Protein AF-A0A2V8SD61-F1 (afdb_monomer)

Solvent-accessible surface area (backbone atoms only — not comparable to full-atom values): 13904 Å² total; per-residue (Å²): 118,72,69,62,57,54,51,55,54,52,53,52,51,51,52,54,54,59,72,65,59,62,88,70,66,45,57,81,39,46,80,36,81,47,78,49,76,45,83,45,78,49,74,67,86,67,72,72,74,82,80,74,76,59,63,43,63,35,98,52,67,36,99,85,78,47,51,42,73,70,40,66,58,84,69,64,77,91,64,72,84,53,61,55,29,62,46,67,40,66,30,44,35,41,37,42,32,39,18,76,36,66,40,35,29,44,36,40,34,42,35,45,34,69,27,48,39,32,38,41,64,46,84,46,76,49,73,49,67,56,80,50,76,46,86,60,76,94,83,70,78,69,73,47,100,49,101,79,38,75,58,62,55,76,54,84,45,76,70,47,71,48,76,51,80,47,72,46,70,50,36,35,39,36,38,38,40,37,35,45,29,45,34,44,40,80,33,49,71,38,84,72,53,59,66,51,73,54,67,54,71,49,76,48,75,45,76,52,62,69,68,47,65,69,56,55,50,51,51,52,55,57,71,69,52,76,80,78,78,77,72,89,78,126

Nearest PDB structures (foldseek):
  7ds3-assembly1_B  TM=3.575E-01  e=1.279E+00  Gallus gallus
  6yfg-assembly1_AA  TM=2.383E-01  e=8.754E-01  Beihai levi-like virus 32
  5adx-assembly1_L  TM=2.900E-01  e=1.588E+00  Sus scrofa
  1by5-assembly1_A  TM=1.981E-01  e=8.054E+00  Escherichia coli

Sequence (234 aa):
MRAAKGVQILTSASIAGLLWASPARAEDTKGKWQFGFGLSYYSTVDYIRSNADIARAGGVVGENGLPAVDNVDDRPDINILNQPSIKDKFKLDLSASYGLTRWLALEAAVGYMQAPVGNIEFYLNDKMQQVQVSDRPSGLPLCGPTVDQKCSDVSDPSLNEDIHNTFLPVGTITEIPVHLSGLVRFRPESPFDPYIGLGVGYIQTHPDALVDERSVQRALERSHRPQDHHGLRG

Structure (mmCIF, N/CA/C/O backbone):
data_AF-A0A2V8SD61-F1
#
_entry.id   AF-A0A2V8SD61-F1
#
loop_
_atom_site.group_PDB
_atom_site.id
_atom_site.type_symbol
_atom_site.label_atom_id
_atom_site.label_alt_id
_atom_site.label_comp_id
_atom_site.label_asym_id
_atom_site.label_entity_id
_atom_site.label_seq_id
_atom_site.pdbx_PDB_ins_code
_atom_site.Cartn_x
_atom_site.Cartn_y
_atom_site.Cartn_z
_atom_site.occupancy
_atom_site.B_iso_or_equiv
_atom_site.auth_seq_id
_atom_site.auth_comp_id
_atom_site.auth_asym_id
_atom_site.auth_atom_id
_atom_site.pdbx_PDB_model_num
ATOM 1 N N . MET A 1 1 ? 24.896 3.028 10.534 1.00 48.91 1 MET A N 1
ATOM 2 C CA . MET A 1 1 ? 24.962 2.996 12.020 1.00 48.91 1 MET A CA 1
ATOM 3 C C . MET A 1 1 ? 24.001 3.951 12.747 1.00 48.91 1 MET A C 1
ATOM 5 O O . MET A 1 1 ? 23.689 3.674 13.895 1.00 48.91 1 MET A O 1
ATOM 9 N N . ARG A 1 2 ? 23.487 5.042 12.144 1.00 48.75 2 ARG A N 1
ATOM 10 C CA . ARG A 1 2 ? 22.519 5.941 12.824 1.00 48.75 2 ARG A CA 1
ATOM 11 C C . ARG A 1 2 ? 21.126 5.320 13.034 1.00 48.75 2 ARG A C 1
ATOM 13 O O . ARG A 1 2 ? 20.533 5.540 14.082 1.00 48.75 2 ARG A O 1
ATOM 20 N N . ALA A 1 3 ? 20.663 4.479 12.105 1.00 53.22 3 ALA A N 1
ATOM 21 C CA . ALA A 1 3 ? 19.378 3.778 12.224 1.00 53.22 3 ALA A CA 1
ATOM 22 C C . ALA A 1 3 ? 19.308 2.845 13.453 1.00 53.22 3 ALA A C 1
ATOM 24 O O . ALA A 1 3 ? 18.290 2.800 14.133 1.00 53.22 3 ALA A O 1
ATOM 25 N N . ALA A 1 4 ? 20.414 2.179 13.806 1.00 62.91 4 ALA A N 1
ATOM 26 C CA . ALA A 1 4 ? 20.456 1.235 14.927 1.00 62.91 4 ALA A CA 1
ATOM 27 C C . ALA A 1 4 ? 20.273 1.908 16.303 1.00 62.91 4 ALA A C 1
ATOM 29 O O . ALA A 1 4 ? 19.648 1.335 17.192 1.00 62.91 4 ALA A O 1
ATOM 30 N N . LYS A 1 5 ? 20.764 3.146 16.472 1.00 68.19 5 LYS A N 1
ATOM 31 C CA . LYS A 1 5 ? 20.594 3.906 17.723 1.00 68.19 5 LYS A CA 1
ATOM 32 C C . LYS A 1 5 ? 19.154 4.394 17.916 1.00 68.19 5 LYS A C 1
ATOM 34 O O . LYS A 1 5 ? 18.680 4.423 19.045 1.00 68.19 5 LYS A O 1
ATOM 39 N N . GLY A 1 6 ? 18.455 4.732 16.828 1.00 69.50 6 GLY A N 1
ATOM 40 C CA . GLY A 1 6 ? 17.045 5.133 16.883 1.00 69.50 6 GLY A CA 1
ATOM 41 C C . GLY A 1 6 ? 16.135 3.998 17.354 1.00 69.50 6 GLY A C 1
ATOM 42 O O . GLY A 1 6 ? 15.278 4.213 18.206 1.00 69.50 6 GLY A O 1
ATOM 43 N N . VAL A 1 7 ? 16.387 2.777 16.870 1.00 72.19 7 VAL A N 1
ATOM 44 C CA . VAL A 1 7 ? 15.622 1.588 17.274 1.00 72.19 7 VAL A CA 1
ATOM 45 C C . VAL A 1 7 ? 15.793 1.311 18.768 1.00 72.19 7 VAL A C 1
ATOM 47 O O . VAL A 1 7 ? 14.793 1.196 19.461 1.00 72.19 7 VAL A O 1
ATOM 50 N N . GLN A 1 8 ? 17.025 1.309 19.293 1.00 73.25 8 GLN A N 1
ATOM 51 C CA . GLN A 1 8 ? 17.279 1.039 20.718 1.00 73.25 8 GLN A CA 1
ATOM 52 C C . GLN A 1 8 ? 16.595 2.035 21.666 1.00 73.25 8 GLN A C 1
ATOM 54 O O . GLN A 1 8 ? 16.085 1.631 22.713 1.00 73.25 8 GLN A O 1
ATOM 59 N N . ILE A 1 9 ? 16.562 3.322 21.307 1.00 77.06 9 ILE A N 1
ATOM 60 C CA . ILE A 1 9 ? 15.894 4.361 22.108 1.00 77.06 9 ILE A CA 1
ATOM 61 C C . ILE A 1 9 ? 14.376 4.150 22.103 1.00 77.06 9 ILE A C 1
ATOM 63 O O . ILE A 1 9 ? 13.741 4.235 23.151 1.00 77.06 9 ILE A O 1
ATOM 67 N N . LEU A 1 10 ? 13.793 3.811 20.950 1.00 73.50 10 LEU A N 1
ATOM 68 C CA . LEU A 1 10 ? 12.363 3.520 20.858 1.00 73.50 10 LEU A CA 1
ATOM 69 C C . LEU A 1 10 ? 11.996 2.268 21.659 1.00 73.50 10 LEU A C 1
ATOM 71 O O . LEU A 1 10 ? 11.060 2.323 22.447 1.00 73.50 10 LEU A O 1
ATOM 75 N N . THR A 1 11 ? 12.768 1.180 21.552 1.00 77.06 11 THR A N 1
ATOM 76 C CA . THR A 1 11 ? 12.489 -0.058 22.302 1.00 77.06 11 THR A CA 1
ATOM 77 C C . THR A 1 11 ? 12.554 0.164 23.812 1.00 77.06 11 THR A C 1
ATOM 79 O O . THR A 1 11 ? 11.694 -0.31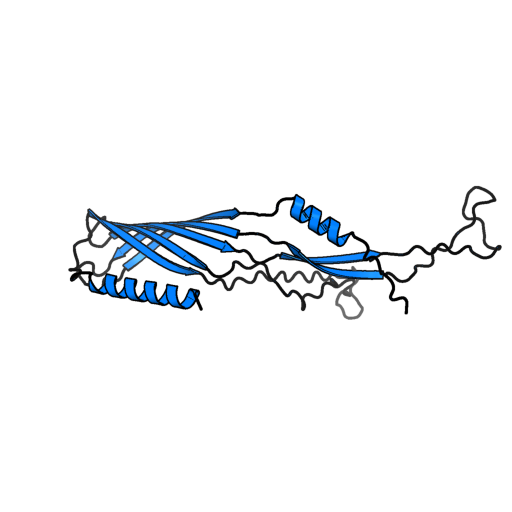3 24.547 1.00 77.06 11 THR A O 1
ATOM 82 N N . SER A 1 12 ? 13.548 0.918 24.290 1.00 77.69 12 SER A N 1
ATOM 83 C CA . SER A 1 12 ? 13.690 1.213 25.721 1.00 77.69 12 SER A CA 1
ATOM 84 C C . SER A 1 12 ? 12.588 2.143 26.243 1.00 77.69 12 SER A C 1
ATOM 86 O O . SER A 1 12 ? 12.065 1.894 27.329 1.00 77.69 12 SER A O 1
ATOM 88 N N . ALA A 1 13 ? 12.153 3.135 25.458 1.00 78.75 13 ALA A N 1
ATOM 89 C CA . ALA A 1 13 ? 11.000 3.972 25.798 1.00 78.75 13 ALA A CA 1
ATOM 90 C C . ALA A 1 13 ? 9.683 3.171 25.840 1.00 78.75 13 ALA A C 1
ATOM 92 O O . ALA A 1 13 ? 8.879 3.367 26.751 1.00 78.75 13 ALA A O 1
ATOM 93 N N . SER A 1 14 ? 9.478 2.224 24.915 1.00 72.25 14 SER A N 1
ATOM 94 C CA . SER A 1 14 ? 8.306 1.337 24.920 1.00 72.25 14 SER A CA 1
ATOM 95 C C . SER A 1 14 ? 8.277 0.429 26.151 1.00 72.25 14 SER A C 1
ATOM 97 O O . SER A 1 14 ? 7.236 0.297 26.790 1.00 72.25 14 SER A O 1
ATOM 99 N N . ILE A 1 15 ? 9.421 -0.160 26.521 1.00 73.94 15 ILE A N 1
ATOM 100 C CA . ILE A 1 15 ? 9.534 -1.019 27.709 1.00 73.94 15 ILE A CA 1
ATOM 101 C C . ILE A 1 15 ? 9.293 -0.206 28.989 1.00 73.94 15 ILE A C 1
ATOM 103 O O . ILE A 1 15 ? 8.562 -0.655 29.869 1.00 73.94 15 ILE A O 1
ATOM 107 N N . ALA A 1 16 ? 9.844 1.007 29.084 1.00 74.06 16 ALA A N 1
ATOM 108 C CA . ALA A 1 16 ? 9.619 1.885 30.232 1.00 74.06 16 ALA A CA 1
ATOM 109 C C . ALA A 1 16 ? 8.147 2.328 30.351 1.00 74.06 16 ALA A C 1
ATOM 111 O O . ALA A 1 16 ? 7.607 2.352 31.454 1.00 74.06 16 ALA A O 1
ATOM 112 N N . GLY A 1 17 ? 7.476 2.610 29.227 1.00 67.69 17 GLY A N 1
ATOM 113 C CA . GLY A 1 17 ? 6.042 2.914 29.200 1.00 67.69 17 GLY A CA 1
ATOM 114 C C . GLY A 1 17 ? 5.164 1.727 29.612 1.00 67.69 17 GLY A C 1
ATOM 115 O O . GLY A 1 17 ? 4.203 1.906 30.356 1.00 67.69 17 GLY A O 1
ATOM 116 N N . LEU A 1 18 ? 5.530 0.506 29.205 1.00 63.44 18 LEU A N 1
ATOM 117 C CA . LEU A 1 18 ? 4.828 -0.725 29.592 1.00 63.44 18 LEU A CA 1
ATOM 118 C C . LEU A 1 18 ? 4.956 -1.033 31.090 1.00 63.44 18 LEU A C 1
ATOM 120 O O . LEU A 1 18 ? 4.018 -1.554 31.684 1.00 63.44 18 LEU A O 1
ATOM 124 N N . LEU A 1 19 ? 6.082 -0.679 31.717 1.00 61.38 19 LEU A N 1
ATOM 125 C CA . LEU A 1 19 ? 6.297 -0.874 33.157 1.00 61.38 19 LEU A CA 1
ATOM 126 C C . LEU A 1 19 ? 5.541 0.139 34.031 1.00 61.38 19 LEU A C 1
ATOM 128 O O . LEU A 1 19 ? 5.349 -0.106 35.221 1.00 61.38 19 LEU A O 1
ATOM 132 N N . TRP A 1 20 ? 5.101 1.263 33.459 1.00 55.78 20 TRP A N 1
ATOM 133 C CA . TRP A 1 20 ? 4.307 2.284 34.154 1.00 55.78 20 TRP A CA 1
ATOM 134 C C . TRP A 1 20 ? 2.796 2.139 33.961 1.00 55.78 20 TRP A C 1
ATOM 136 O O . TRP A 1 20 ? 2.021 2.835 34.624 1.00 55.78 20 TRP A O 1
ATOM 146 N N . ALA A 1 21 ? 2.361 1.195 33.124 1.00 56.09 21 ALA A N 1
ATOM 147 C CA . ALA A 1 21 ? 0.982 0.741 33.113 1.00 56.09 21 ALA A CA 1
ATOM 148 C C . ALA A 1 21 ? 0.705 0.022 34.446 1.00 56.09 21 ALA A C 1
ATOM 150 O O . ALA A 1 21 ? 0.991 -1.161 34.624 1.00 56.09 21 ALA A O 1
ATOM 151 N N . SER A 1 22 ? 0.198 0.797 35.410 1.00 49.56 22 SER A N 1
ATOM 152 C CA . SER A 1 22 ? -0.390 0.357 36.683 1.00 49.56 22 SER A CA 1
ATOM 153 C C . SER A 1 22 ? -1.256 -0.894 36.502 1.00 49.56 22 SER A C 1
ATOM 155 O O . SER A 1 22 ? -1.718 -1.126 35.386 1.00 49.56 22 SER A O 1
ATOM 157 N N . PRO A 1 23 ? -1.525 -1.691 37.561 1.00 50.41 23 PRO A N 1
ATOM 158 C CA . PRO A 1 23 ? -2.344 -2.893 37.442 1.00 50.41 23 PRO A CA 1
ATOM 159 C C . PRO A 1 23 ? -3.665 -2.531 36.770 1.00 50.41 23 PRO A C 1
ATOM 161 O O . PRO A 1 23 ? -4.545 -1.941 37.400 1.00 50.41 23 PRO A O 1
ATOM 164 N N . ALA A 1 24 ? -3.769 -2.860 35.483 1.00 54.19 24 ALA A N 1
ATOM 165 C CA . ALA A 1 24 ? -4.974 -2.738 34.696 1.00 54.19 24 ALA A CA 1
ATOM 166 C C . ALA A 1 24 ? -5.948 -3.740 35.302 1.00 54.19 24 ALA A C 1
ATOM 168 O O . ALA A 1 24 ? -6.005 -4.912 34.929 1.00 54.19 24 ALA A O 1
ATOM 169 N N . ARG A 1 25 ? -6.641 -3.310 36.356 1.00 55.56 25 ARG A N 1
ATOM 170 C CA . ARG A 1 25 ? -7.781 -4.045 36.867 1.00 55.56 25 ARG A CA 1
ATOM 171 C C . ARG A 1 25 ? -8.775 -4.052 35.728 1.00 55.56 25 ARG A C 1
ATOM 173 O O . ARG A 1 25 ? -9.030 -3.006 35.142 1.00 55.56 25 ARG A O 1
ATOM 180 N N . ALA A 1 26 ? -9.253 -5.241 35.393 1.00 59.75 26 ALA A N 1
ATOM 181 C CA . ALA A 1 26 ? -10.247 -5.429 34.363 1.00 59.75 26 ALA A CA 1
ATOM 182 C C . ALA A 1 26 ? -11.480 -4.597 34.730 1.00 59.75 26 ALA A C 1
ATOM 184 O O . ALA A 1 26 ? -12.255 -4.939 35.623 1.00 59.75 26 ALA A O 1
ATOM 185 N N . GLU A 1 27 ? -11.559 -3.419 34.132 1.00 67.56 27 GLU A N 1
ATOM 186 C CA . GLU A 1 27 ? -12.577 -2.432 34.419 1.00 67.56 27 GLU A CA 1
ATOM 187 C C . GLU A 1 27 ? -13.703 -2.636 33.410 1.00 67.56 27 GLU A C 1
ATOM 189 O O . GLU A 1 27 ? -13.438 -2.793 32.217 1.00 67.56 27 GLU A O 1
ATOM 194 N N . ASP A 1 28 ? -14.956 -2.641 33.877 1.00 82.56 28 ASP A N 1
ATOM 195 C CA . ASP A 1 28 ? -16.117 -2.769 32.993 1.00 82.56 28 ASP A CA 1
ATOM 196 C C . ASP A 1 28 ? -16.038 -1.704 31.893 1.00 82.56 28 ASP A C 1
ATOM 198 O O . ASP A 1 28 ? -15.890 -0.510 32.173 1.00 82.56 28 ASP A O 1
ATOM 202 N N . THR A 1 29 ? -16.088 -2.155 30.643 1.00 85.12 29 THR A N 1
ATOM 203 C CA . THR A 1 29 ? -15.862 -1.321 29.457 1.00 85.12 29 THR A CA 1
ATOM 204 C C . THR A 1 29 ? -17.142 -0.669 28.958 1.00 85.12 29 THR A C 1
ATOM 206 O O . THR A 1 29 ? -17.094 0.229 28.116 1.00 85.12 29 THR A O 1
ATOM 209 N N . LYS A 1 30 ? -18.289 -1.048 29.537 1.00 94.69 30 LYS A N 1
ATOM 210 C CA . LYS A 1 30 ? -19.584 -0.446 29.247 1.00 94.69 30 LYS A CA 1
ATOM 211 C C . LYS A 1 30 ? -19.547 1.070 29.465 1.00 94.69 30 LYS A C 1
ATOM 213 O O . LYS A 1 30 ? -19.286 1.557 30.563 1.00 94.69 30 LYS A O 1
ATOM 218 N N . GLY A 1 31 ? -19.875 1.810 28.413 1.00 95.00 31 GLY A N 1
ATOM 219 C CA . GLY A 1 31 ? -19.971 3.264 28.410 1.00 95.00 31 GLY A CA 1
ATOM 220 C C . GLY A 1 31 ? -18.632 3.999 28.363 1.00 95.00 31 GLY A C 1
ATOM 221 O O . GLY A 1 31 ? -18.622 5.214 28.558 1.00 95.00 31 GLY A O 1
ATOM 222 N N . LYS A 1 32 ? -17.512 3.303 28.127 1.00 94.62 32 LYS A N 1
ATOM 223 C CA . LYS A 1 32 ? -16.168 3.898 28.154 1.00 94.62 32 LYS A CA 1
ATOM 224 C C . LYS A 1 32 ? -15.530 3.922 26.777 1.00 94.62 32 LYS A C 1
ATOM 226 O O . LYS A 1 32 ? -15.705 2.999 25.984 1.00 94.62 32 LYS A O 1
ATOM 231 N N . TRP A 1 33 ? -14.762 4.981 26.547 1.00 95.94 33 TRP A N 1
ATOM 232 C CA . TRP A 1 33 ? -13.878 5.118 25.398 1.00 95.94 33 TRP A CA 1
ATOM 233 C C . TRP A 1 33 ? -12.526 4.478 25.697 1.00 95.94 33 TRP A C 1
ATOM 235 O O . TRP A 1 33 ? -11.973 4.664 26.782 1.00 95.94 33 TRP A O 1
ATOM 245 N N . GLN A 1 34 ? -11.993 3.747 24.728 1.00 93.81 34 GLN A N 1
ATOM 246 C CA . GLN A 1 34 ? -10.643 3.199 24.748 1.00 93.81 34 GLN A CA 1
ATOM 247 C C . GLN A 1 34 ? -9.924 3.685 23.495 1.00 93.81 34 GLN A C 1
ATOM 249 O O . GLN A 1 34 ? -10.512 3.719 22.418 1.00 93.81 34 GLN A O 1
ATOM 254 N N . PHE A 1 35 ? -8.662 4.074 23.643 1.00 95.62 35 PHE A N 1
ATOM 255 C CA . PHE A 1 35 ? -7.837 4.549 22.538 1.00 95.62 35 PHE A CA 1
ATOM 256 C C . PHE A 1 35 ? -6.619 3.645 22.415 1.00 95.62 35 PHE A C 1
ATOM 258 O O . PHE A 1 35 ? -5.937 3.380 23.407 1.00 95.62 35 PHE A O 1
ATOM 265 N N . GLY A 1 36 ? -6.369 3.165 21.205 1.00 92.88 36 GLY A N 1
ATOM 266 C CA . GLY A 1 36 ? -5.221 2.345 20.863 1.00 92.88 36 GLY A CA 1
ATOM 267 C C . GLY A 1 36 ? -4.318 3.06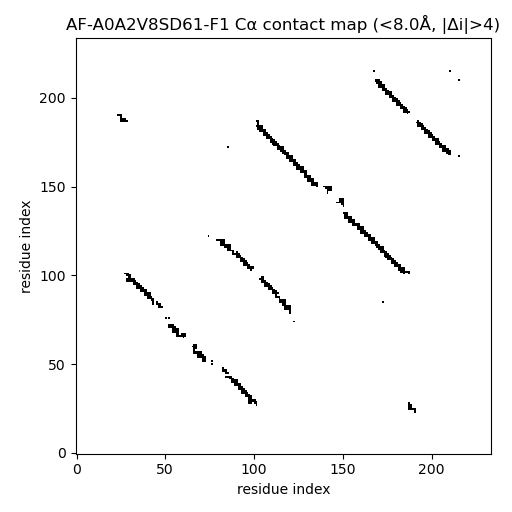4 19.873 1.00 92.88 36 GLY A C 1
ATOM 268 O O . GLY A 1 36 ? -4.773 3.832 19.024 1.00 92.88 36 GLY A O 1
ATOM 269 N N . PHE A 1 37 ? -3.022 2.793 19.979 1.00 96.50 37 PHE A N 1
ATOM 270 C CA . PHE A 1 37 ? -2.058 3.121 18.940 1.00 96.50 37 PHE A CA 1
ATOM 271 C C . PHE A 1 37 ? -1.262 1.860 18.603 1.00 96.50 37 PHE A C 1
ATOM 273 O O . PHE A 1 37 ? -0.922 1.070 19.485 1.00 96.50 37 PHE A O 1
ATOM 280 N N . GLY A 1 38 ? -0.977 1.672 17.323 1.00 93.56 38 GLY A N 1
ATOM 281 C CA . GLY A 1 38 ? -0.227 0.548 16.795 1.00 93.56 38 GLY A CA 1
ATOM 282 C C . GLY A 1 38 ? 0.862 1.035 15.853 1.00 93.56 38 GLY A C 1
ATOM 283 O O . GLY A 1 38 ? 0.669 1.974 15.083 1.00 93.56 38 GLY A O 1
ATOM 284 N N . LEU A 1 39 ? 2.019 0.384 15.918 1.00 94.38 39 LEU A N 1
ATOM 285 C CA . LEU A 1 39 ? 3.058 0.500 14.906 1.00 94.38 39 LEU A CA 1
ATOM 286 C C . LEU A 1 39 ? 3.240 -0.887 14.302 1.00 94.38 39 LEU A C 1
ATOM 288 O O . LEU A 1 39 ? 3.711 -1.801 14.978 1.00 94.38 39 LEU A O 1
ATOM 292 N N . SER A 1 40 ? 2.839 -1.045 13.048 1.00 91.19 40 SER A N 1
ATOM 293 C CA . SER A 1 40 ? 2.955 -2.298 12.312 1.00 91.19 40 SER A CA 1
ATOM 294 C C . SER A 1 40 ? 4.011 -2.160 11.214 1.00 91.19 40 SER A C 1
ATOM 296 O O . SER A 1 40 ? 4.238 -1.077 10.674 1.00 91.19 40 SER A O 1
ATOM 298 N N . TYR A 1 41 ? 4.724 -3.246 10.917 1.00 91.56 41 TYR A N 1
ATOM 299 C CA . TYR A 1 41 ? 5.617 -3.305 9.762 1.00 91.56 41 TYR A CA 1
ATOM 300 C C . TYR A 1 41 ? 4.866 -3.987 8.630 1.00 91.56 41 TYR A C 1
ATOM 302 O O . TYR A 1 41 ? 4.501 -5.157 8.746 1.00 91.56 41 TYR A O 1
ATOM 310 N N . TYR A 1 42 ? 4.594 -3.234 7.572 1.00 85.75 42 TYR A N 1
ATOM 311 C CA . TYR A 1 42 ? 3.927 -3.752 6.396 1.00 85.75 42 TYR A CA 1
ATOM 312 C C . TYR A 1 42 ? 4.991 -4.249 5.422 1.00 85.75 42 TYR A C 1
ATOM 314 O O . TYR A 1 42 ? 5.835 -3.472 4.971 1.00 85.75 42 TYR A O 1
ATOM 322 N N . SER A 1 43 ? 4.961 -5.552 5.151 1.00 84.94 43 SER A N 1
ATOM 323 C CA . SER A 1 43 ? 5.809 -6.208 4.162 1.00 84.94 43 SER A CA 1
ATOM 324 C C . SER A 1 43 ? 4.903 -6.857 3.132 1.00 84.94 43 SER A C 1
ATOM 326 O O . SER A 1 43 ? 4.048 -7.671 3.492 1.00 84.94 43 SER A O 1
ATOM 328 N N . THR A 1 44 ? 5.038 -6.444 1.872 1.00 70.69 44 THR A N 1
ATOM 329 C CA . THR A 1 44 ? 4.265 -7.043 0.780 1.00 70.69 44 THR A CA 1
ATOM 330 C C . THR A 1 44 ? 5.123 -8.047 0.047 1.00 70.69 44 THR A C 1
ATOM 332 O O . THR A 1 44 ? 6.267 -7.776 -0.303 1.00 70.69 44 THR A O 1
ATOM 335 N N . VAL A 1 45 ? 4.544 -9.215 -0.207 1.00 64.31 45 VAL A N 1
ATOM 336 C CA . VAL A 1 45 ? 5.129 -10.224 -1.098 1.00 64.31 45 VAL A CA 1
ATOM 337 C C . VAL A 1 45 ? 4.489 -10.135 -2.490 1.00 64.31 45 VAL A C 1
ATOM 339 O O . VAL A 1 45 ? 4.659 -11.035 -3.309 1.00 64.31 45 VAL A O 1
ATOM 342 N N . ASP A 1 46 ? 3.721 -9.071 -2.754 1.00 55.59 46 ASP A N 1
ATOM 343 C CA . ASP A 1 46 ? 2.969 -8.916 -3.993 1.00 55.59 46 ASP A CA 1
ATOM 344 C C . ASP A 1 46 ? 3.917 -8.561 -5.135 1.00 55.59 46 ASP A C 1
ATOM 346 O O . ASP A 1 46 ? 4.319 -7.417 -5.363 1.00 55.59 46 ASP A O 1
ATOM 350 N N . TYR A 1 47 ? 4.281 -9.616 -5.852 1.00 56.75 47 TYR A N 1
ATOM 351 C CA . TYR A 1 47 ? 4.951 -9.575 -7.133 1.00 56.75 47 TYR A CA 1
ATOM 352 C C . TYR A 1 47 ? 3.877 -9.614 -8.218 1.00 56.75 47 TYR A C 1
ATOM 354 O O . TYR A 1 47 ? 3.360 -10.684 -8.549 1.00 56.75 47 TYR A O 1
ATOM 362 N N . ILE A 1 48 ? 3.540 -8.464 -8.803 1.00 55.09 48 ILE A N 1
ATOM 363 C CA . ILE A 1 48 ? 2.756 -8.454 -10.042 1.00 55.09 48 ILE A CA 1
ATOM 364 C C . ILE A 1 48 ? 3.710 -8.865 -11.166 1.00 55.09 48 ILE A C 1
ATOM 366 O O . ILE A 1 48 ? 4.367 -8.033 -11.791 1.00 55.09 48 ILE A O 1
ATOM 370 N N . ARG A 1 49 ? 3.833 -10.177 -11.398 1.00 53.44 49 ARG A N 1
ATOM 371 C CA . ARG A 1 49 ? 4.525 -10.694 -12.580 1.00 53.44 49 ARG A CA 1
ATOM 372 C C . ARG A 1 49 ? 3.628 -10.487 -13.789 1.00 53.44 49 ARG A C 1
ATOM 374 O O . ARG A 1 49 ? 2.586 -11.127 -13.915 1.00 53.44 49 ARG A O 1
ATOM 381 N N . SER A 1 50 ? 4.046 -9.601 -14.684 1.00 49.06 50 SER A N 1
ATOM 382 C CA . SER A 1 50 ? 3.479 -9.542 -16.026 1.00 49.06 50 SER A CA 1
ATOM 383 C C . SER A 1 50 ? 3.997 -10.745 -16.815 1.00 49.06 50 SER A C 1
ATOM 385 O O . SER A 1 50 ? 4.998 -10.635 -17.511 1.00 49.06 50 SER A O 1
ATOM 387 N N . ASN A 1 51 ? 3.329 -11.896 -16.701 1.00 48.34 51 ASN A N 1
ATOM 388 C CA . ASN A 1 51 ? 3.566 -13.063 -17.563 1.00 48.34 51 ASN A CA 1
ATOM 389 C C . ASN A 1 51 ? 2.932 -12.830 -18.947 1.00 48.34 51 ASN A C 1
ATOM 391 O O . ASN A 1 51 ? 2.077 -13.599 -19.385 1.00 48.34 51 ASN A O 1
ATOM 395 N N . ALA A 1 52 ? 3.268 -11.720 -19.599 1.00 49.75 52 ALA A N 1
ATOM 396 C CA . ALA A 1 52 ? 2.759 -11.404 -20.926 1.00 49.75 52 ALA A CA 1
ATOM 397 C C . ALA A 1 52 ? 3.686 -11.999 -21.993 1.00 49.75 52 ALA A C 1
ATOM 399 O O . ALA A 1 52 ? 4.212 -11.257 -22.818 1.00 49.75 52 ALA A O 1
ATOM 400 N N . ASP A 1 53 ? 3.864 -13.322 -21.961 1.00 50.59 53 ASP A N 1
ATOM 401 C CA . ASP A 1 53 ? 4.365 -14.082 -23.105 1.00 50.59 53 ASP A CA 1
ATOM 402 C C . ASP A 1 53 ? 3.182 -14.250 -24.070 1.00 50.59 53 ASP A C 1
ATOM 404 O O . ASP A 1 53 ? 2.352 -15.158 -23.953 1.00 50.59 53 ASP A O 1
ATOM 408 N N . ILE A 1 54 ? 2.990 -13.256 -24.940 1.00 53.31 54 ILE A N 1
ATOM 409 C CA . ILE A 1 54 ? 1.936 -13.287 -25.955 1.00 53.31 54 ILE A CA 1
ATOM 410 C C . ILE A 1 54 ? 2.500 -14.034 -27.160 1.00 53.31 54 ILE A C 1
ATOM 412 O O . ILE A 1 54 ? 2.971 -13.439 -28.126 1.00 53.31 54 ILE A O 1
ATOM 416 N N . ALA A 1 55 ? 2.421 -15.360 -27.111 1.00 54.00 55 ALA A N 1
ATOM 417 C CA . ALA A 1 55 ? 2.679 -16.194 -28.272 1.00 54.00 55 ALA A CA 1
ATOM 418 C C . ALA A 1 55 ? 1.503 -16.063 -29.251 1.00 54.00 55 ALA A C 1
ATOM 420 O O . ALA A 1 55 ? 0.376 -16.490 -28.969 1.00 54.00 55 ALA A O 1
ATOM 421 N N . ARG A 1 56 ? 1.743 -15.465 -30.421 1.00 55.84 56 ARG A N 1
ATOM 422 C CA . ARG A 1 56 ? 0.727 -15.406 -31.475 1.00 55.84 56 ARG A CA 1
ATOM 423 C C . ARG A 1 56 ? 0.818 -16.683 -32.303 1.00 55.84 56 ARG A C 1
ATOM 425 O O . ARG A 1 56 ? 1.792 -16.907 -33.018 1.00 55.84 56 ARG A O 1
ATOM 432 N N . ALA A 1 57 ? -0.208 -17.523 -32.205 1.00 53.69 57 ALA A N 1
ATOM 433 C CA . ALA A 1 57 ? -0.344 -18.687 -33.070 1.00 53.69 57 ALA A CA 1
ATOM 434 C C . ALA A 1 57 ? -0.487 -18.232 -34.532 1.00 53.69 57 ALA A C 1
ATOM 436 O O . ALA A 1 57 ? -1.367 -17.424 -34.852 1.00 53.69 57 ALA A O 1
ATOM 437 N N . GLY A 1 58 ? 0.370 -18.756 -35.405 1.00 57.38 58 GLY A N 1
ATOM 438 C CA . GLY A 1 58 ? 0.215 -18.638 -36.845 1.00 57.38 58 GLY A CA 1
ATOM 439 C C . GLY A 1 58 ? -1.079 -19.316 -37.271 1.00 57.38 58 GLY A C 1
ATOM 440 O O . GLY A 1 58 ? -1.444 -20.370 -36.748 1.00 57.38 58 GLY A O 1
ATOM 441 N N . GLY A 1 59 ? -1.817 -18.692 -38.190 1.00 53.88 59 GLY A N 1
ATOM 442 C CA . GLY A 1 59 ? -3.196 -19.059 -38.545 1.00 53.88 59 GLY A CA 1
ATOM 443 C C . GLY A 1 59 ? -3.392 -20.455 -39.157 1.00 53.88 59 GLY A C 1
ATOM 444 O O . GLY A 1 59 ? -4.501 -20.765 -39.587 1.00 53.88 59 GLY A O 1
ATOM 445 N N . VAL A 1 60 ? -2.356 -21.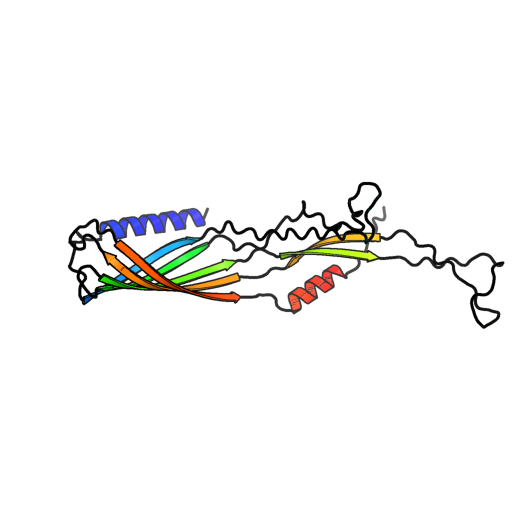295 -39.216 1.00 61.03 60 VAL A N 1
ATOM 446 C CA . VAL A 1 60 ? -2.400 -22.625 -39.825 1.00 61.03 60 VAL A CA 1
ATOM 447 C C . VAL A 1 60 ? -1.806 -23.655 -38.863 1.00 61.03 60 VAL A C 1
ATOM 449 O O . VAL A 1 60 ? -0.669 -23.534 -38.406 1.00 61.03 60 VAL A O 1
ATOM 452 N N . VAL A 1 61 ? -2.598 -24.679 -38.541 1.00 63.19 61 VAL A N 1
ATOM 453 C CA . VAL A 1 61 ? -2.167 -25.842 -37.756 1.00 63.19 61 VAL A CA 1
ATOM 454 C C . VAL A 1 61 ? -1.092 -26.585 -38.552 1.00 63.19 61 VAL A C 1
ATOM 456 O O . VAL A 1 61 ? -1.342 -26.975 -39.691 1.00 63.19 61 VAL A O 1
ATOM 459 N N . GLY A 1 62 ? 0.105 -26.743 -37.983 1.00 63.28 62 GLY A N 1
ATOM 460 C CA . GLY A 1 62 ? 1.201 -27.460 -38.636 1.00 63.28 62 GLY A CA 1
ATOM 461 C C . GLY A 1 62 ? 0.947 -28.970 -38.711 1.00 63.28 62 GLY A C 1
ATOM 462 O O . GLY A 1 62 ? 0.024 -29.491 -38.084 1.00 63.28 62 GLY A O 1
ATOM 463 N N . GLU A 1 63 ? 1.811 -29.694 -39.428 1.00 62.22 63 GLU A N 1
ATOM 464 C CA . GLU A 1 63 ? 1.734 -31.157 -39.641 1.00 62.22 63 GLU A CA 1
ATOM 465 C C . GLU A 1 63 ? 1.618 -31.989 -38.348 1.00 62.22 63 GLU A C 1
ATOM 467 O O . GLU A 1 63 ? 1.087 -33.096 -38.367 1.00 62.22 63 GLU A O 1
ATOM 472 N N . ASN A 1 64 ? 2.039 -31.436 -37.208 1.00 72.94 64 ASN A N 1
ATOM 473 C CA . ASN A 1 64 ? 1.988 -32.091 -35.899 1.00 72.94 64 ASN A CA 1
ATOM 474 C C . ASN A 1 64 ? 0.698 -31.799 -35.103 1.00 72.94 64 ASN A C 1
ATOM 476 O O . ASN A 1 64 ? 0.620 -32.126 -33.921 1.00 72.94 64 ASN A O 1
ATOM 480 N N . GLY A 1 65 ? -0.308 -31.156 -35.709 1.00 71.00 65 GLY A N 1
ATOM 481 C CA . GLY A 1 65 ? -1.601 -30.879 -35.067 1.00 71.0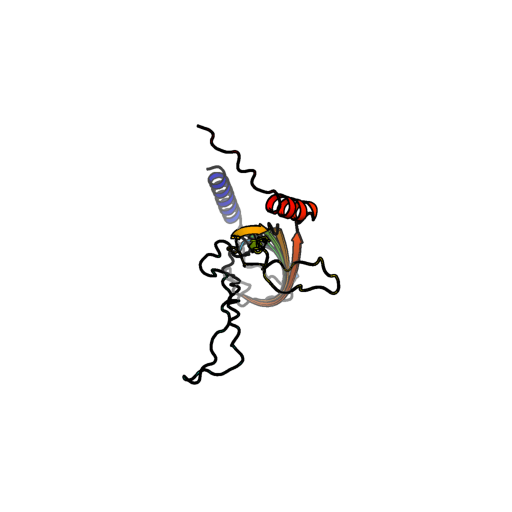0 65 GLY A CA 1
ATOM 482 C C . GLY A 1 65 ? -1.597 -29.711 -34.073 1.00 71.00 65 GLY A C 1
ATOM 483 O O . GLY A 1 65 ? -2.623 -29.434 -33.454 1.00 71.00 65 GLY A O 1
ATOM 484 N N . LEU A 1 66 ? -0.475 -28.999 -33.943 1.00 67.69 66 LEU A N 1
ATOM 485 C CA . LEU A 1 66 ? -0.351 -27.762 -33.172 1.00 67.69 66 LEU A CA 1
ATOM 486 C C . LEU A 1 66 ? -0.070 -26.591 -34.132 1.00 67.69 66 LEU A C 1
ATOM 488 O O . LEU A 1 66 ? 0.706 -26.763 -35.078 1.00 67.69 66 LEU A O 1
ATOM 492 N N . PRO A 1 67 ? -0.699 -25.415 -33.949 1.00 60.62 67 PRO A N 1
ATOM 493 C CA . PRO A 1 67 ? -0.365 -24.226 -34.727 1.00 60.62 67 PRO A CA 1
ATOM 494 C C . PRO A 1 67 ? 1.087 -23.822 -34.477 1.00 60.62 67 PRO A C 1
ATOM 496 O O . PRO A 1 67 ? 1.555 -23.835 -33.338 1.00 60.62 67 PRO A O 1
ATOM 499 N N . ALA A 1 68 ? 1.800 -23.493 -35.555 1.00 64.56 68 ALA A N 1
ATOM 500 C CA . ALA A 1 68 ? 3.150 -22.962 -35.445 1.00 64.56 68 ALA A CA 1
ATOM 501 C C . ALA A 1 68 ? 3.098 -21.640 -34.666 1.00 64.56 68 ALA A C 1
ATOM 503 O O . ALA A 1 68 ? 2.205 -20.818 -34.881 1.00 64.56 68 ALA A O 1
ATOM 504 N N . VAL A 1 69 ? 4.024 -21.444 -33.732 1.00 63.31 69 VAL A N 1
ATOM 505 C CA . VAL A 1 69 ? 4.174 -20.154 -33.059 1.00 63.31 69 VAL A CA 1
ATOM 506 C C . VAL A 1 69 ? 4.895 -19.237 -34.044 1.00 63.31 69 VAL A C 1
ATOM 508 O O . VAL A 1 69 ? 6.085 -19.414 -34.277 1.00 63.31 69 VAL A O 1
ATOM 511 N N . ASP A 1 70 ? 4.151 -18.330 -34.681 1.00 62.53 70 ASP A N 1
ATOM 512 C CA . ASP A 1 70 ? 4.679 -17.442 -35.732 1.00 62.53 70 ASP A CA 1
ATOM 513 C C . ASP A 1 70 ? 5.553 -16.338 -35.137 1.00 62.53 70 ASP A C 1
ATOM 515 O O . ASP A 1 70 ? 6.489 -15.864 -35.776 1.00 62.53 70 ASP A O 1
ATOM 519 N N . ASN A 1 71 ? 5.220 -15.898 -33.923 1.00 60.66 71 ASN A N 1
ATOM 520 C CA . ASN A 1 71 ? 5.967 -14.872 -33.220 1.00 60.66 71 ASN A CA 1
ATOM 521 C C . ASN A 1 71 ? 5.838 -15.100 -31.711 1.00 60.66 71 ASN A C 1
ATOM 523 O O . ASN A 1 71 ? 4.726 -15.090 -31.168 1.00 60.66 71 ASN A O 1
ATOM 527 N N . VAL A 1 72 ? 6.973 -15.358 -31.068 1.00 63.72 72 VAL A N 1
ATOM 528 C CA . VAL A 1 72 ? 7.127 -15.257 -29.616 1.00 63.72 72 VAL A CA 1
ATOM 529 C C . VAL A 1 72 ? 7.557 -13.823 -29.361 1.00 63.72 72 VAL A C 1
ATOM 531 O O . VAL A 1 72 ? 8.337 -13.272 -30.131 1.00 63.72 72 VAL A O 1
ATOM 534 N N . ASP A 1 73 ? 7.013 -13.193 -28.330 1.00 63.94 73 ASP A N 1
ATOM 535 C CA . ASP A 1 73 ? 7.513 -11.888 -27.929 1.00 63.94 73 ASP A CA 1
ATOM 536 C C . ASP A 1 73 ? 9.002 -12.016 -27.566 1.00 63.94 73 ASP A C 1
ATOM 538 O O . ASP A 1 73 ? 9.349 -12.696 -26.605 1.00 63.94 73 ASP A O 1
ATOM 542 N N . ASP A 1 74 ? 9.885 -11.390 -28.349 1.00 63.53 74 ASP A N 1
ATOM 543 C CA . ASP A 1 74 ? 11.338 -11.449 -28.138 1.00 63.53 74 ASP A CA 1
ATOM 544 C C . ASP A 1 74 ? 11.783 -10.767 -26.829 1.00 63.53 74 ASP A C 1
ATOM 546 O O . ASP A 1 74 ? 12.976 -10.772 -26.505 1.00 63.53 74 ASP A O 1
ATOM 550 N N . ARG A 1 75 ? 10.862 -10.154 -26.064 1.00 65.12 75 ARG A N 1
ATOM 551 C CA . ARG A 1 75 ? 11.171 -9.598 -24.744 1.00 65.12 75 ARG A CA 1
ATOM 552 C C . ARG A 1 75 ? 11.785 -10.693 -23.858 1.00 65.12 75 ARG A C 1
ATOM 554 O O . ARG A 1 75 ? 11.149 -11.707 -23.579 1.00 65.12 75 ARG A O 1
ATOM 561 N N . PRO A 1 76 ? 13.020 -10.501 -23.361 1.00 61.06 76 PRO A N 1
ATOM 562 C CA . PRO A 1 76 ? 13.642 -11.457 -22.462 1.00 61.06 76 PRO A CA 1
ATOM 563 C C . PRO A 1 76 ? 12.991 -11.344 -21.078 1.00 61.06 76 PRO A C 1
ATOM 565 O O . PRO A 1 76 ? 13.497 -10.657 -20.191 1.00 61.06 76 PRO A O 1
ATOM 568 N N . ASP A 1 77 ? 11.884 -12.058 -20.872 1.00 60.31 77 ASP A N 1
ATOM 569 C CA . ASP A 1 77 ? 11.143 -12.106 -19.601 1.00 60.31 77 ASP A CA 1
ATOM 570 C C . ASP A 1 77 ? 12.017 -12.571 -18.420 1.00 60.31 77 ASP A C 1
ATOM 572 O O . ASP A 1 77 ? 11.747 -12.257 -17.258 1.00 60.31 77 ASP A O 1
ATOM 576 N N . ILE A 1 78 ? 13.116 -13.278 -18.711 1.00 60.56 78 ILE A N 1
ATOM 577 C CA . ILE A 1 78 ? 14.105 -13.728 -17.723 1.00 60.56 78 ILE A CA 1
ATOM 578 C C . ILE A 1 78 ? 14.963 -12.588 -17.145 1.00 60.56 78 ILE A C 1
ATOM 580 O O . ILE A 1 78 ? 15.582 -12.770 -16.099 1.00 60.56 78 ILE A O 1
ATOM 584 N N . ASN A 1 79 ? 14.990 -11.419 -17.796 1.00 56.34 79 ASN A N 1
ATOM 585 C CA . ASN A 1 79 ? 15.852 -10.289 -17.439 1.00 56.34 79 ASN A CA 1
ATOM 586 C C . ASN A 1 79 ? 15.111 -9.097 -16.816 1.00 56.34 79 ASN A C 1
ATOM 588 O O . ASN A 1 79 ? 15.722 -8.045 -16.637 1.00 56.34 79 ASN A O 1
ATOM 592 N N . ILE A 1 80 ? 13.831 -9.241 -16.450 1.00 59.16 80 ILE A N 1
ATOM 593 C CA . ILE A 1 80 ? 13.112 -8.208 -15.690 1.00 59.16 80 ILE A CA 1
ATOM 594 C C . ILE A 1 80 ? 13.713 -8.151 -14.280 1.00 59.16 80 ILE A C 1
ATOM 596 O O . ILE A 1 80 ? 13.407 -8.971 -13.409 1.00 59.16 80 ILE A O 1
ATOM 600 N N . LEU A 1 81 ? 14.609 -7.189 -14.070 1.00 60.09 81 LEU A N 1
ATOM 601 C CA . LEU A 1 81 ? 15.385 -7.020 -12.843 1.00 60.09 81 LEU A CA 1
ATOM 602 C C . LEU A 1 81 ? 14.583 -6.283 -11.767 1.00 60.09 81 LEU A C 1
ATOM 604 O O . LEU A 1 81 ? 14.835 -6.499 -10.581 1.00 60.09 81 LEU A O 1
ATOM 608 N N . ASN A 1 82 ? 13.622 -5.433 -12.152 1.00 61.31 82 ASN A N 1
ATOM 609 C CA . ASN A 1 82 ? 12.780 -4.699 -11.206 1.00 61.31 82 ASN A CA 1
ATOM 610 C C . ASN A 1 82 ? 11.290 -4.832 -11.526 1.00 61.31 82 ASN A C 1
ATOM 612 O O . ASN A 1 82 ? 10.812 -4.419 -12.579 1.00 61.31 82 ASN A O 1
ATOM 616 N N . GLN A 1 83 ? 10.540 -5.342 -10.550 1.00 68.62 83 GLN A N 1
ATOM 617 C CA . GLN A 1 83 ? 9.081 -5.374 -10.580 1.00 68.62 83 GLN A CA 1
ATOM 618 C C . GLN A 1 83 ? 8.527 -4.189 -9.778 1.00 68.62 83 GLN A C 1
ATOM 620 O O . GLN A 1 83 ? 9.069 -3.871 -8.710 1.00 68.62 83 GLN A O 1
ATOM 625 N N . PRO A 1 84 ? 7.448 -3.536 -10.246 1.00 69.25 84 PRO A N 1
ATOM 626 C CA . PRO A 1 84 ? 6.779 -2.515 -9.460 1.00 69.25 84 PRO A CA 1
ATOM 627 C C . PRO A 1 84 ? 6.156 -3.183 -8.230 1.00 69.25 84 PRO A C 1
ATOM 629 O O . PRO A 1 84 ? 5.168 -3.904 -8.322 1.00 69.25 84 PRO A O 1
ATOM 632 N N . SER A 1 85 ? 6.774 -2.966 -7.074 1.00 80.69 85 SER A N 1
ATOM 633 C CA . SER A 1 85 ? 6.326 -3.479 -5.781 1.00 80.69 85 SER A CA 1
ATOM 634 C C . SER A 1 85 ? 6.340 -2.349 -4.759 1.00 80.69 85 SER A C 1
ATOM 636 O O . SER A 1 85 ? 7.191 -1.454 -4.815 1.00 80.69 85 SER A O 1
ATOM 638 N N . ILE A 1 86 ? 5.377 -2.356 -3.843 1.00 84.56 86 ILE A N 1
ATOM 639 C CA . ILE A 1 86 ? 5.321 -1.390 -2.751 1.00 84.56 86 ILE A CA 1
ATOM 640 C C . ILE A 1 86 ? 6.414 -1.771 -1.755 1.00 84.56 86 ILE A C 1
ATOM 642 O O . ILE A 1 86 ? 6.398 -2.856 -1.181 1.00 84.56 86 ILE A O 1
ATOM 646 N N . LYS A 1 87 ? 7.388 -0.883 -1.547 1.00 87.00 87 LYS A N 1
ATOM 647 C CA . LYS A 1 87 ? 8.486 -1.170 -0.624 1.00 87.00 87 LYS A CA 1
ATOM 648 C C . LYS A 1 87 ? 7.982 -1.233 0.811 1.00 87.00 87 LYS A C 1
ATOM 650 O O . LYS A 1 87 ? 7.232 -0.361 1.250 1.00 87.00 87 LYS A O 1
ATOM 655 N N . ASP A 1 88 ? 8.515 -2.197 1.548 1.00 90.06 88 ASP A N 1
ATOM 656 C CA . ASP A 1 88 ? 8.203 -2.399 2.954 1.00 90.06 88 ASP A CA 1
ATOM 657 C C . ASP A 1 88 ? 8.417 -1.131 3.785 1.00 90.06 88 ASP A C 1
ATOM 659 O O . ASP A 1 88 ? 9.458 -0.459 3.705 1.00 90.06 88 ASP A O 1
ATOM 663 N N . LYS A 1 89 ? 7.428 -0.802 4.617 1.00 92.31 89 LYS A N 1
ATOM 664 C CA . LYS A 1 89 ? 7.474 0.382 5.473 1.00 92.31 89 LYS A CA 1
ATOM 665 C C . LYS A 1 89 ? 6.616 0.207 6.719 1.00 92.31 89 LYS A C 1
ATOM 667 O O . LYS A 1 89 ? 5.736 -0.644 6.800 1.00 92.31 89 LYS A O 1
ATOM 672 N N . PHE A 1 90 ? 6.904 1.027 7.724 1.00 93.44 90 PHE A N 1
ATOM 673 C CA . PHE A 1 90 ? 6.075 1.109 8.914 1.00 93.44 90 PHE A CA 1
ATOM 674 C C . PHE A 1 90 ? 4.747 1.798 8.608 1.00 93.44 90 PHE A C 1
ATOM 676 O O . PHE A 1 90 ? 4.704 2.814 7.910 1.00 93.44 90 PHE A O 1
ATOM 683 N N . LYS A 1 91 ? 3.694 1.254 9.202 1.00 94.50 91 LYS A N 1
ATOM 684 C CA . LYS A 1 91 ? 2.339 1.774 9.212 1.00 94.50 91 LYS A CA 1
ATOM 685 C C . LYS A 1 91 ? 1.975 2.153 10.642 1.00 94.50 91 LYS A C 1
ATOM 687 O O . LYS A 1 91 ? 2.277 1.424 11.589 1.00 94.50 91 LYS A O 1
ATOM 692 N N . LEU A 1 92 ? 1.359 3.318 10.787 1.00 96.31 92 LEU A N 1
ATOM 693 C CA . LEU A 1 92 ? 0.839 3.797 12.058 1.00 96.31 92 LEU A CA 1
ATOM 694 C C . LEU A 1 92 ? -0.668 3.575 12.079 1.00 96.31 92 LEU A C 1
ATOM 696 O O . LEU A 1 92 ? -1.358 4.014 11.166 1.00 96.31 92 LEU A O 1
ATOM 700 N N . ASP A 1 93 ? -1.162 2.913 13.113 1.00 96.50 93 ASP A N 1
ATOM 701 C CA . ASP A 1 93 ? -2.573 2.607 13.304 1.00 96.50 93 ASP A CA 1
ATOM 702 C C . ASP A 1 93 ? -3.078 3.317 14.565 1.00 96.50 93 ASP A C 1
ATOM 704 O O . ASP A 1 93 ? -2.425 3.306 15.608 1.00 96.50 93 ASP A O 1
ATOM 708 N N . LEU A 1 94 ? -4.240 3.950 14.473 1.00 97.44 94 LEU A N 1
ATOM 709 C CA . LEU A 1 94 ? -4.941 4.583 15.583 1.00 97.44 94 LEU A CA 1
ATOM 710 C C . LEU A 1 94 ? -6.329 3.969 15.675 1.00 97.44 94 LEU A C 1
ATOM 712 O O . LEU A 1 94 ? -7.044 3.908 14.676 1.00 97.44 94 LEU A O 1
ATOM 716 N N . SER A 1 95 ? -6.723 3.547 16.871 1.00 97.50 95 SER A N 1
ATOM 717 C CA . SER A 1 95 ? -8.048 2.993 17.126 1.00 97.50 95 SER A CA 1
ATOM 718 C C . SER A 1 95 ? -8.749 3.718 18.262 1.00 97.50 95 SER A C 1
ATOM 720 O O . SER A 1 95 ? -8.131 4.178 19.222 1.00 97.50 95 SER A O 1
ATOM 722 N N . ALA A 1 96 ? -10.063 3.828 18.139 1.00 97.88 96 ALA A N 1
ATOM 723 C CA . ALA A 1 96 ? -10.959 4.293 19.176 1.00 97.88 96 ALA A CA 1
ATOM 724 C C . ALA A 1 96 ? -12.112 3.298 19.281 1.00 97.88 96 ALA A C 1
ATOM 726 O O . ALA A 1 96 ? -12.807 3.041 18.298 1.00 97.88 96 ALA A O 1
ATOM 727 N N . SER A 1 97 ? -12.334 2.749 20.468 1.00 97.25 97 SER A N 1
ATOM 728 C CA . SER A 1 97 ? -13.452 1.850 20.724 1.00 97.25 97 SER A CA 1
ATOM 729 C C . SER A 1 97 ? -14.338 2.350 21.856 1.00 97.25 97 SER A C 1
ATOM 731 O O . SER A 1 97 ? -13.888 3.014 22.789 1.00 97.25 97 SER A O 1
ATOM 733 N N . TYR A 1 98 ? -15.630 2.058 21.747 1.00 97.62 98 TYR A N 1
ATOM 734 C CA . TYR A 1 98 ? -16.653 2.414 22.716 1.00 97.62 98 TYR A CA 1
ATOM 735 C C . TYR A 1 98 ? -17.424 1.164 23.137 1.00 97.62 98 TYR A C 1
ATOM 737 O O . TYR A 1 98 ? -18.019 0.474 22.303 1.00 97.62 98 TYR A O 1
ATOM 745 N N . GLY A 1 99 ? -17.424 0.859 24.434 1.00 97.00 99 GLY A N 1
ATOM 746 C CA . GLY A 1 99 ? -18.161 -0.286 24.966 1.00 97.00 99 GLY A CA 1
ATOM 747 C C . GLY A 1 99 ? -19.661 -0.006 25.034 1.00 97.00 99 GLY A C 1
ATOM 748 O O . GLY A 1 99 ? -20.111 0.809 25.836 1.00 97.00 99 GLY A O 1
ATOM 749 N N . LEU A 1 100 ? -20.458 -0.707 24.230 1.00 96.81 100 LEU A N 1
ATOM 750 C CA . LEU A 1 100 ? -21.923 -0.616 24.261 1.00 96.81 100 LEU A CA 1
ATOM 751 C C . LEU A 1 100 ? -22.495 -1.425 25.430 1.00 96.81 100 LEU A C 1
ATOM 753 O O . LEU A 1 100 ? -23.389 -0.982 26.155 1.00 96.81 100 LEU A O 1
ATOM 757 N N . THR A 1 101 ? -21.955 -2.624 25.628 1.00 95.75 101 THR A N 1
ATOM 758 C CA . THR A 1 101 ? -22.263 -3.500 26.757 1.00 95.75 101 THR A CA 1
ATOM 759 C C . THR A 1 101 ? -20.960 -4.002 27.365 1.00 95.75 101 THR A C 1
ATOM 761 O O . THR A 1 101 ? -19.871 -3.686 26.896 1.00 95.75 101 THR A O 1
ATOM 764 N N . ARG A 1 102 ? -21.064 -4.820 28.411 1.00 93.31 102 ARG A N 1
ATOM 765 C CA . ARG A 1 102 ? -19.905 -5.480 29.009 1.00 93.31 102 ARG A CA 1
ATOM 766 C C . ARG A 1 102 ? -19.154 -6.375 28.005 1.00 93.31 102 ARG A C 1
ATOM 768 O O . ARG A 1 102 ? -17.945 -6.523 28.117 1.00 93.31 102 ARG A O 1
ATOM 775 N N . TRP A 1 103 ? -19.856 -6.977 27.045 1.00 94.88 103 TRP A N 1
ATOM 776 C CA . TRP A 1 103 ? -19.296 -7.934 26.082 1.00 94.88 103 TRP A CA 1
ATOM 777 C C . TRP A 1 103 ? -19.279 -7.415 24.641 1.00 94.88 103 TRP A C 1
ATOM 779 O O . TRP A 1 103 ? -18.664 -8.053 23.799 1.00 94.88 103 TRP A O 1
ATOM 789 N N . LEU A 1 104 ? -19.928 -6.288 24.342 1.00 96.69 104 LEU A N 1
ATOM 790 C CA . LEU A 1 104 ? -20.003 -5.709 23.001 1.00 96.69 104 LEU A CA 1
ATOM 791 C C . LEU A 1 104 ? -19.353 -4.327 22.980 1.00 96.69 104 LEU A C 1
ATOM 793 O O . LEU A 1 104 ? -19.757 -3.444 23.740 1.00 96.69 104 LEU A O 1
ATOM 797 N N . ALA A 1 105 ? -18.424 -4.113 22.055 1.00 97.31 105 ALA A N 1
ATOM 798 C CA . ALA A 1 105 ? -17.855 -2.804 21.765 1.00 97.31 105 ALA A CA 1
ATOM 799 C C . ALA A 1 105 ? -17.943 -2.487 20.269 1.00 97.31 105 ALA A C 1
ATOM 801 O O . ALA A 1 105 ? -17.976 -3.385 19.431 1.00 97.31 105 ALA A O 1
ATOM 802 N N . LEU A 1 106 ? -17.995 -1.200 19.948 1.00 98.19 106 LEU A N 1
ATOM 803 C CA . LEU A 1 106 ? -17.821 -0.687 18.596 1.00 98.19 106 LEU A CA 1
ATOM 804 C C . LEU A 1 106 ? -16.408 -0.117 18.498 1.00 98.19 106 LEU A C 1
ATOM 806 O O . LEU A 1 106 ? -16.016 0.645 19.376 1.00 98.19 106 LEU A O 1
ATOM 810 N N . GLU A 1 107 ? -15.657 -0.451 17.459 1.00 98.00 107 GLU A N 1
ATOM 811 C CA . GLU A 1 107 ? -14.314 0.070 17.219 1.00 98.00 107 GLU A CA 1
ATOM 812 C C . GLU A 1 107 ? -14.244 0.750 15.855 1.00 98.00 107 GLU A C 1
ATOM 814 O O . GLU A 1 107 ? -14.677 0.205 14.843 1.00 98.00 107 GLU A O 1
ATOM 819 N N . ALA A 1 108 ? -13.694 1.958 15.841 1.00 98.31 108 ALA A N 1
ATOM 820 C CA . ALA A 1 108 ? -13.301 2.667 14.641 1.00 98.31 108 ALA A CA 1
ATOM 821 C C . ALA A 1 108 ? -11.781 2.803 14.648 1.00 98.31 108 ALA A C 1
ATOM 823 O O . ALA A 1 108 ? -11.199 3.226 15.649 1.00 98.31 108 ALA A O 1
ATOM 824 N N . ALA A 1 109 ? -11.133 2.487 13.536 1.00 97.62 109 ALA A N 1
ATOM 825 C CA . ALA A 1 109 ? -9.703 2.689 13.422 1.00 97.62 109 ALA A CA 1
ATOM 826 C C . ALA A 1 109 ? -9.287 3.208 12.057 1.00 97.62 109 ALA A C 1
ATOM 828 O O . ALA A 1 109 ? -9.918 2.958 11.030 1.00 97.62 109 ALA A O 1
ATOM 829 N N . VAL A 1 110 ? -8.203 3.969 12.086 1.00 98.00 110 VAL A N 1
ATOM 830 C CA . VAL A 1 110 ? -7.582 4.598 10.934 1.00 98.00 110 VAL A CA 1
ATOM 831 C C . VAL A 1 110 ? -6.099 4.271 10.940 1.00 98.00 110 VAL A C 1
ATOM 833 O O . VAL A 1 110 ? -5.433 4.354 11.969 1.00 98.00 110 VAL A O 1
ATOM 836 N N . GLY A 1 111 ? -5.582 3.883 9.785 1.00 96.69 111 GLY A N 1
ATOM 837 C CA . GLY A 1 111 ? -4.157 3.719 9.563 1.00 96.69 111 GLY A CA 1
ATOM 838 C C . GLY A 1 111 ? -3.608 4.832 8.686 1.00 96.69 111 GLY A C 1
ATOM 839 O O . GLY A 1 111 ? -4.338 5.460 7.924 1.00 96.69 111 GLY A O 1
ATOM 840 N N . TYR A 1 112 ? -2.303 5.037 8.759 1.00 96.44 112 TYR A N 1
ATOM 841 C CA . TYR A 1 112 ? -1.551 5.854 7.823 1.00 96.44 112 TYR A CA 1
ATOM 842 C C . TYR A 1 112 ? -0.279 5.114 7.424 1.00 96.44 112 TYR A C 1
ATOM 844 O O . TYR A 1 112 ? 0.536 4.731 8.271 1.00 96.44 112 TYR A O 1
ATOM 852 N N . MET A 1 113 ? -0.100 4.939 6.122 1.00 95.44 113 MET A N 1
ATOM 853 C CA . MET A 1 113 ? 1.108 4.395 5.529 1.00 95.44 113 MET A CA 1
ATOM 854 C C . MET A 1 113 ? 1.464 5.215 4.299 1.00 95.44 113 MET A C 1
ATOM 856 O O . MET A 1 113 ? 0.607 5.531 3.488 1.00 95.44 113 MET A O 1
ATOM 860 N N . GLN A 1 114 ? 2.742 5.533 4.133 1.00 95.31 114 GLN A N 1
ATOM 861 C CA . GLN A 1 114 ? 3.247 6.102 2.889 1.00 95.31 114 GLN A CA 1
ATOM 862 C C . GLN A 1 114 ? 4.450 5.288 2.463 1.00 95.31 114 GLN A C 1
ATOM 864 O O . GLN A 1 114 ? 5.466 5.326 3.155 1.00 95.31 114 GLN A O 1
ATOM 869 N N . ALA A 1 115 ? 4.369 4.575 1.349 1.00 91.62 115 ALA A N 1
ATOM 870 C CA . ALA A 1 115 ? 5.406 3.667 0.885 1.00 91.62 115 ALA A CA 1
ATOM 871 C C . ALA A 1 115 ? 5.905 4.061 -0.516 1.00 91.62 115 ALA A C 1
ATOM 873 O O . ALA A 1 115 ? 5.117 4.488 -1.356 1.00 91.62 115 ALA A O 1
ATOM 874 N N . PRO A 1 116 ? 7.217 3.975 -0.795 1.00 90.12 116 PRO A N 1
ATOM 875 C CA . PRO A 1 116 ? 7.719 4.148 -2.150 1.00 90.12 116 PRO A CA 1
ATOM 876 C C . PRO A 1 116 ? 7.297 2.971 -3.025 1.00 90.12 116 PRO A C 1
ATOM 878 O O . PRO A 1 116 ? 7.429 1.816 -2.621 1.00 90.12 116 PRO A O 1
ATOM 881 N N . VAL A 1 117 ? 6.838 3.274 -4.233 1.00 88.31 117 VAL A N 1
ATOM 882 C CA . VAL A 1 117 ? 6.530 2.266 -5.248 1.00 88.31 117 VAL A CA 1
ATOM 883 C C . VAL A 1 117 ? 7.806 1.979 -6.037 1.00 88.31 117 VAL A C 1
ATOM 885 O O . VAL A 1 117 ? 8.573 2.890 -6.358 1.00 88.31 117 VAL A O 1
ATOM 888 N N . GLY A 1 118 ? 8.076 0.701 -6.299 1.00 83.44 118 GLY A N 1
ATOM 889 C CA . GLY A 1 118 ? 9.177 0.260 -7.149 1.00 83.44 118 GLY A CA 1
ATOM 890 C C . GLY A 1 118 ? 9.103 0.895 -8.538 1.00 83.44 118 GLY A C 1
ATOM 891 O O . GLY A 1 118 ? 8.021 1.199 -9.038 1.00 83.44 118 GLY A O 1
ATOM 892 N N . ASN A 1 119 ? 10.263 1.116 -9.154 1.00 83.38 119 ASN A N 1
ATOM 893 C CA . ASN A 1 119 ? 10.313 1.658 -10.508 1.00 83.38 119 ASN A CA 1
ATOM 894 C C . ASN A 1 119 ? 9.683 0.667 -11.491 1.00 83.38 119 ASN A C 1
ATOM 896 O O . ASN A 1 119 ? 9.862 -0.542 -11.347 1.00 83.38 119 ASN A O 1
ATOM 900 N N . ILE A 1 120 ? 9.003 1.191 -12.508 1.00 79.06 120 ILE A N 1
ATOM 901 C CA . ILE A 1 120 ? 8.535 0.385 -13.634 1.00 79.06 120 ILE A CA 1
ATOM 902 C C . ILE A 1 120 ? 9.691 0.269 -14.622 1.00 79.06 120 ILE A C 1
ATOM 904 O O . ILE A 1 120 ? 10.198 1.282 -15.104 1.00 79.06 120 ILE A O 1
ATOM 908 N N . GLU A 1 121 ? 10.124 -0.954 -14.897 1.00 76.50 121 GLU A N 1
ATOM 909 C CA . GLU A 1 121 ? 11.045 -1.245 -15.991 1.00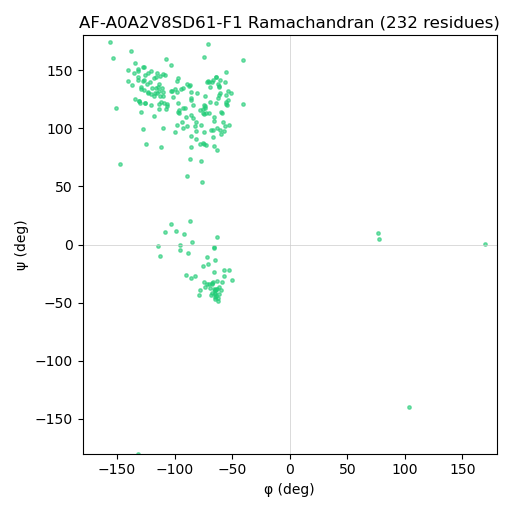 76.50 121 GLU A CA 1
ATOM 910 C C . GLU A 1 121 ? 10.258 -1.299 -17.302 1.00 76.50 121 GLU A C 1
ATOM 912 O O . GLU A 1 121 ? 9.216 -1.952 -17.381 1.00 76.50 121 GLU A O 1
ATOM 917 N N . PHE A 1 122 ? 10.735 -0.592 -18.322 1.00 75.81 122 PHE A N 1
ATOM 918 C CA . PHE A 1 122 ? 10.192 -0.678 -19.669 1.00 75.81 122 PHE A CA 1
ATOM 919 C C . PHE A 1 122 ? 11.305 -0.980 -20.669 1.00 75.81 122 PHE A C 1
ATOM 921 O O . PHE A 1 122 ? 12.438 -0.505 -20.548 1.00 75.81 122 PHE A O 1
ATOM 928 N N . TYR A 1 123 ? 10.942 -1.811 -21.638 1.00 74.31 123 TYR A N 1
ATOM 929 C CA . TYR A 1 123 ? 11.810 -2.309 -22.689 1.00 74.31 123 TYR A CA 1
ATOM 930 C C . TYR A 1 123 ? 11.612 -1.455 -23.938 1.00 74.31 123 TYR A C 1
ATOM 932 O O . TYR A 1 123 ? 10.486 -1.340 -24.429 1.00 74.31 123 TYR A O 1
ATOM 940 N N . LEU A 1 124 ? 12.691 -0.849 -24.429 1.00 76.19 124 LEU A N 1
ATOM 941 C CA . LEU A 1 124 ? 12.707 -0.137 -25.701 1.00 76.19 124 LEU A CA 1
ATOM 942 C C . LEU A 1 124 ? 13.557 -0.922 -26.695 1.00 76.19 124 LEU A C 1
ATOM 944 O O . LEU A 1 124 ? 14.649 -1.391 -26.369 1.00 76.19 124 LEU A O 1
ATOM 948 N N . ASN A 1 125 ? 13.021 -1.065 -27.901 1.00 78.56 125 ASN A N 1
ATOM 949 C CA . ASN A 1 125 ? 13.686 -1.709 -29.018 1.00 78.56 125 ASN A CA 1
ATOM 950 C C . ASN A 1 125 ? 13.654 -0.753 -30.207 1.00 78.56 125 ASN A C 1
ATOM 952 O O . ASN A 1 125 ? 12.634 -0.635 -30.894 1.00 78.56 125 ASN A O 1
ATOM 956 N N . ASP A 1 126 ? 14.767 -0.057 -30.408 1.00 77.81 126 ASP A N 1
ATOM 957 C CA . ASP A 1 126 ? 14.934 0.880 -31.504 1.00 77.81 126 ASP A CA 1
ATOM 958 C C . ASP A 1 126 ? 15.516 0.136 -32.707 1.00 77.81 126 ASP A C 1
ATOM 960 O O . ASP A 1 126 ? 16.680 -0.268 -32.733 1.00 77.81 126 ASP A O 1
ATOM 964 N N . LYS A 1 127 ? 14.683 -0.043 -33.736 1.00 76.69 127 LYS A N 1
ATOM 965 C CA . LYS A 1 127 ? 15.087 -0.656 -35.004 1.00 76.69 127 LYS A CA 1
ATOM 966 C C . LYS A 1 127 ? 15.390 0.435 -36.016 1.00 76.69 127 LYS A C 1
ATOM 968 O O . LYS A 1 127 ? 14.480 1.022 -36.602 1.00 76.69 127 L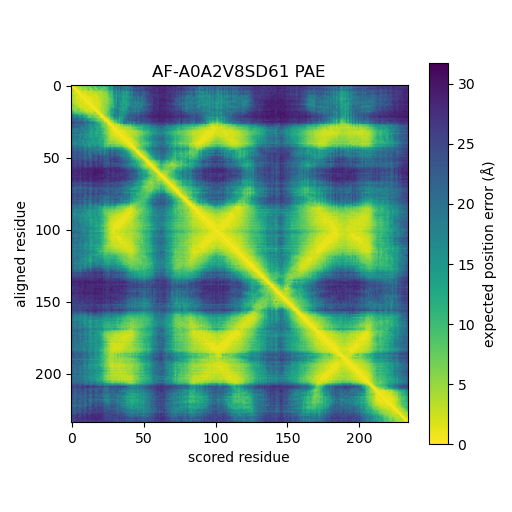YS A O 1
ATOM 973 N N . MET A 1 128 ? 16.675 0.696 -36.244 1.00 72.06 128 MET A N 1
ATOM 974 C CA . MET A 1 128 ? 17.109 1.562 -37.336 1.00 72.06 128 MET A CA 1
ATOM 975 C C . MET A 1 128 ? 17.431 0.719 -38.566 1.00 72.06 128 MET A C 1
ATOM 977 O O . MET A 1 128 ? 18.471 0.062 -38.652 1.00 72.06 128 MET A O 1
ATOM 981 N N . GLN A 1 129 ? 1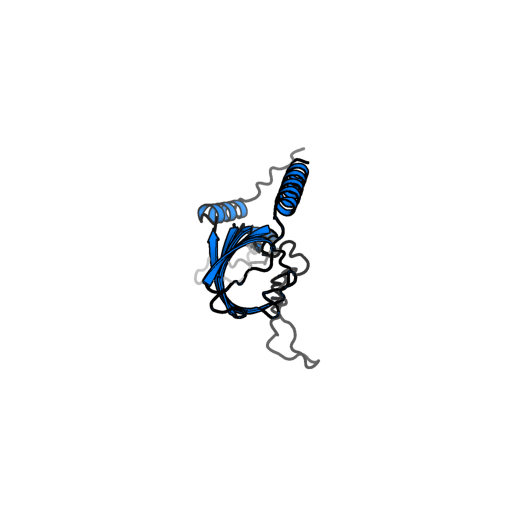6.535 0.770 -39.548 1.00 70.06 129 GLN A N 1
ATOM 982 C CA . GLN A 1 129 ? 16.796 0.251 -40.883 1.00 70.06 129 GLN A CA 1
ATOM 983 C C . GLN A 1 129 ? 17.527 1.337 -41.666 1.00 70.06 129 GLN A C 1
ATOM 985 O O . GLN A 1 129 ? 16.959 2.375 -42.012 1.00 70.06 129 GLN A O 1
ATOM 990 N N . GLN A 1 130 ? 18.816 1.125 -41.921 1.00 65.06 130 GLN A N 1
ATOM 991 C CA . GLN A 1 130 ? 19.491 1.950 -42.912 1.00 65.06 130 GLN A CA 1
ATOM 992 C C . GLN A 1 130 ? 18.831 1.667 -44.267 1.00 65.06 130 GLN A C 1
ATOM 994 O O . GLN A 1 130 ? 18.403 0.553 -44.535 1.00 65.06 130 GLN A O 1
ATOM 999 N N . VAL A 1 131 ? 18.699 2.664 -45.131 1.00 64.88 131 VAL A N 1
ATOM 1000 C CA . VAL A 1 131 ? 18.254 2.435 -46.509 1.00 64.88 131 VAL A CA 1
ATOM 1001 C C . VAL A 1 131 ? 19.469 2.697 -47.372 1.00 64.88 131 VAL A C 1
ATOM 1003 O O . VAL A 1 131 ? 19.839 3.848 -47.602 1.00 64.88 131 VAL A O 1
ATOM 1006 N N . GLN A 1 132 ? 20.145 1.629 -47.794 1.00 64.44 132 GLN A N 1
ATOM 1007 C CA . GLN A 1 132 ? 21.227 1.763 -48.761 1.00 64.44 132 GLN A CA 1
ATOM 1008 C C . GLN A 1 132 ? 20.618 1.828 -50.156 1.00 64.44 132 GLN A C 1
ATOM 1010 O O . GLN A 1 132 ? 20.204 0.825 -50.731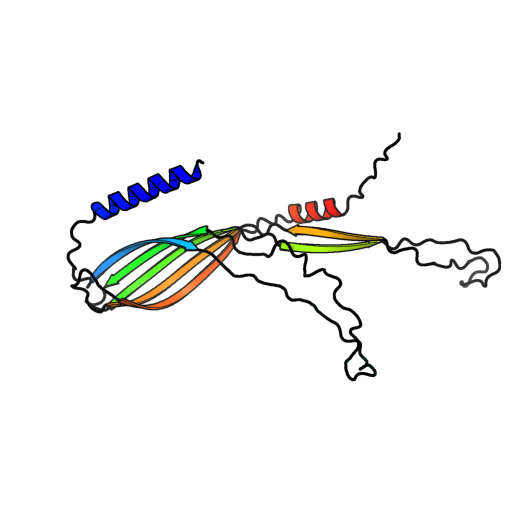 1.00 64.44 132 GLN A O 1
ATOM 1015 N N . VAL A 1 133 ? 20.551 3.043 -50.694 1.00 65.50 133 VAL A N 1
ATOM 1016 C CA . VAL A 1 133 ? 20.179 3.278 -52.088 1.00 65.50 133 VAL A CA 1
ATOM 1017 C C . VAL A 1 133 ? 21.430 3.045 -52.927 1.00 65.50 133 VAL A C 1
ATOM 1019 O O . VAL A 1 133 ? 22.296 3.912 -53.014 1.00 65.50 133 VAL A O 1
ATOM 1022 N N . SER A 1 134 ? 21.558 1.852 -53.504 1.00 65.62 134 SER A N 1
ATOM 1023 C CA . SER A 1 134 ? 22.638 1.576 -54.451 1.00 65.62 134 SER A CA 1
ATOM 1024 C C . SER A 1 134 ? 22.216 2.005 -55.854 1.00 65.62 134 SER A C 1
ATOM 1026 O O . SER A 1 134 ? 21.181 1.564 -56.362 1.00 65.62 134 SER A O 1
ATOM 1028 N N . ASP A 1 135 ? 23.034 2.837 -56.501 1.00 63.19 135 ASP A N 1
ATOM 1029 C CA . ASP A 1 135 ? 22.888 3.129 -57.925 1.00 63.19 135 ASP A CA 1
ATOM 1030 C C . ASP A 1 135 ? 23.165 1.853 -58.720 1.00 63.19 135 ASP A C 1
ATOM 1032 O O . ASP A 1 135 ? 24.287 1.344 -58.788 1.00 63.19 135 ASP A O 1
ATOM 1036 N N . ARG A 1 136 ? 22.104 1.297 -59.301 1.00 61.91 136 ARG A N 1
ATOM 1037 C CA . ARG A 1 136 ? 22.187 0.061 -60.071 1.00 61.91 136 ARG A CA 1
ATOM 1038 C C . ARG A 1 136 ? 22.944 0.317 -61.387 1.00 61.91 136 ARG A C 1
ATOM 1040 O O . ARG A 1 136 ? 22.717 1.354 -62.021 1.00 61.91 136 ARG A O 1
ATOM 1047 N N . PRO A 1 137 ? 23.825 -0.601 -61.833 1.00 60.94 137 PRO A N 1
ATOM 1048 C CA . PRO A 1 137 ? 24.545 -0.452 -63.095 1.00 60.94 137 PRO A CA 1
ATOM 1049 C C . PRO A 1 137 ? 23.578 -0.258 -64.272 1.00 60.94 137 PRO A C 1
ATOM 1051 O O . PRO A 1 137 ? 22.517 -0.880 -64.348 1.00 60.94 137 PRO A O 1
ATOM 1054 N N . SER A 1 138 ? 23.946 0.641 -65.185 1.00 59.34 138 SER A N 1
ATOM 1055 C CA . SER A 1 138 ? 23.162 1.066 -66.347 1.00 59.34 138 SER A CA 1
ATOM 1056 C C . SER A 1 138 ? 22.769 -0.119 -67.241 1.00 59.34 138 SER A C 1
ATOM 1058 O O . SER A 1 138 ? 23.596 -0.602 -68.012 1.00 59.34 138 SER A O 1
ATOM 1060 N N . GLY A 1 139 ? 21.518 -0.582 -67.142 1.00 64.50 139 GLY A N 1
ATOM 1061 C CA . GLY A 1 139 ? 21.009 -1.680 -67.979 1.00 64.50 139 GLY A CA 1
ATOM 1062 C C . GLY A 1 139 ? 19.644 -2.282 -67.611 1.00 64.50 139 GLY A C 1
ATOM 1063 O O . GLY A 1 139 ? 19.209 -3.206 -68.291 1.00 64.50 139 GLY A O 1
ATOM 1064 N N . LEU A 1 140 ? 18.961 -1.802 -66.566 1.00 59.28 140 LEU A N 1
ATOM 1065 C CA . LEU A 1 140 ? 17.672 -2.346 -66.106 1.00 59.28 140 LEU A CA 1
ATOM 1066 C C . LEU A 1 140 ? 16.473 -1.466 -66.514 1.00 59.28 140 LEU A C 1
ATOM 1068 O O . LEU A 1 140 ? 16.660 -0.271 -66.752 1.00 59.28 140 LEU A O 1
ATOM 1072 N N . PRO A 1 141 ? 15.261 -2.050 -66.634 1.00 60.12 141 PRO A N 1
ATOM 1073 C CA . PRO A 1 141 ? 14.072 -1.364 -67.141 1.00 60.12 141 PRO A CA 1
ATOM 1074 C C . PRO A 1 141 ? 13.702 -0.158 -66.275 1.00 60.12 141 PRO A C 1
ATOM 1076 O O . PRO A 1 141 ? 13.814 -0.213 -65.059 1.00 60.12 141 PRO A O 1
ATOM 1079 N N . LEU A 1 142 ? 13.257 0.924 -66.914 1.00 66.69 142 LEU A N 1
ATOM 1080 C CA . LEU A 1 142 ? 12.751 2.138 -66.267 1.00 66.69 142 LEU A CA 1
ATOM 1081 C C . LEU A 1 142 ? 11.519 1.813 -65.404 1.00 66.69 142 LEU A C 1
ATOM 1083 O O . LEU A 1 142 ? 10.584 1.184 -65.895 1.00 66.69 142 LEU A O 1
ATOM 1087 N N . CYS A 1 143 ? 11.493 2.260 -64.143 1.00 69.31 143 CYS A N 1
ATOM 1088 C CA . CYS A 1 143 ? 10.382 1.993 -63.208 1.00 69.31 143 CYS A CA 1
ATOM 1089 C C . CYS A 1 143 ? 9.444 3.191 -63.016 1.00 69.31 143 CYS A C 1
ATOM 1091 O O . CYS A 1 143 ? 8.698 3.240 -62.040 1.00 69.31 143 CYS A O 1
ATOM 1093 N N . GLY A 1 144 ? 9.480 4.171 -63.919 1.00 70.81 144 GLY A N 1
ATOM 1094 C CA . GLY A 1 144 ? 8.663 5.379 -63.837 1.00 70.81 144 GLY A CA 1
ATOM 1095 C C . GLY A 1 144 ? 8.071 5.806 -65.182 1.00 70.81 144 GLY A C 1
ATOM 1096 O O . GLY A 1 144 ? 8.491 5.309 -66.226 1.00 70.81 144 GLY A O 1
ATOM 1097 N N . PRO A 1 145 ? 7.090 6.729 -65.178 1.00 63.03 145 PRO A N 1
ATOM 1098 C CA . PRO A 1 145 ? 6.409 7.200 -66.387 1.00 63.03 145 PRO A CA 1
ATOM 1099 C C . PRO A 1 145 ? 7.282 8.102 -67.274 1.00 63.03 145 PRO A C 1
ATOM 1101 O O . PRO A 1 145 ? 6.895 8.418 -68.398 1.00 63.03 145 PRO A O 1
ATOM 1104 N N . THR A 1 146 ? 8.439 8.544 -66.777 1.00 67.69 146 THR A N 1
ATOM 1105 C CA . THR A 1 146 ? 9.405 9.366 -67.510 1.00 67.69 146 THR A CA 1
ATOM 1106 C C . THR A 1 146 ? 10.653 8.554 -67.854 1.00 67.69 146 THR A C 1
ATOM 1108 O O . THR A 1 146 ? 11.097 7.697 -67.090 1.00 67.69 146 THR A O 1
ATOM 1111 N N . VAL A 1 147 ? 11.244 8.846 -69.016 1.00 67.81 147 VAL A N 1
ATOM 1112 C CA . VAL A 1 147 ? 12.390 8.120 -69.602 1.00 67.81 147 VAL A CA 1
ATOM 1113 C C . VAL A 1 147 ? 13.704 8.227 -68.813 1.00 67.81 147 VAL A C 1
ATOM 1115 O O . VAL A 1 147 ? 14.673 7.571 -69.179 1.00 67.81 147 VAL A O 1
ATOM 1118 N N . ASP A 1 148 ? 13.723 8.978 -67.709 1.00 65.19 148 ASP A N 1
ATOM 1119 C CA . ASP A 1 148 ? 14.912 9.208 -66.877 1.00 65.19 148 ASP A CA 1
ATOM 1120 C C . ASP A 1 148 ? 14.805 8.606 -65.463 1.00 65.19 148 ASP A C 1
ATOM 1122 O O . ASP A 1 148 ? 15.744 8.704 -64.669 1.00 65.19 148 ASP A O 1
ATOM 1126 N N . GLN A 1 149 ? 13.680 7.970 -65.108 1.00 62.25 149 GLN A N 1
ATOM 1127 C CA . GLN A 1 149 ? 13.464 7.472 -63.748 1.00 62.25 149 GLN A CA 1
ATOM 1128 C C . GLN A 1 149 ? 14.074 6.073 -63.552 1.00 62.25 149 GLN A C 1
ATOM 1130 O O . GLN A 1 149 ? 13.453 5.042 -63.827 1.00 62.25 149 GLN A O 1
ATOM 1135 N N . LYS A 1 150 ? 15.321 6.042 -63.069 1.00 61.25 150 LYS A N 1
ATOM 1136 C CA . LYS A 1 150 ? 16.042 4.809 -62.720 1.00 61.25 150 LYS A CA 1
ATOM 1137 C C . LYS A 1 150 ? 15.464 4.171 -61.455 1.00 61.25 150 LYS A C 1
ATOM 1139 O O . LYS A 1 150 ? 15.136 4.868 -60.499 1.00 61.25 150 LYS A O 1
ATOM 1144 N N . CYS A 1 151 ? 15.384 2.844 -61.439 1.00 61.66 151 CYS A N 1
ATOM 1145 C CA . CYS A 1 151 ? 14.990 2.090 -60.252 1.00 61.66 151 CYS A CA 1
ATOM 1146 C C . CYS A 1 151 ? 16.208 1.837 -59.376 1.00 61.66 151 CYS A C 1
ATOM 1148 O O . CYS A 1 151 ? 17.184 1.229 -59.823 1.00 61.66 151 CYS A O 1
ATOM 1150 N N . SER A 1 152 ? 16.126 2.256 -58.123 1.00 59.91 152 SER A N 1
ATOM 1151 C CA . SER A 1 152 ? 17.063 1.825 -57.097 1.00 59.91 152 SER A CA 1
ATOM 1152 C C . SER A 1 152 ? 16.572 0.502 -56.516 1.00 59.91 152 SER A C 1
ATOM 1154 O O . SER A 1 152 ? 15.398 0.383 -56.167 1.00 59.91 152 SER A O 1
ATOM 1156 N N . ASP A 1 153 ? 17.457 -0.489 -56.415 1.00 59.38 153 ASP A N 1
ATOM 1157 C CA . ASP A 1 153 ? 17.196 -1.625 -55.533 1.00 59.38 153 ASP A CA 1
ATOM 1158 C C . ASP A 1 153 ? 17.419 -1.136 -54.105 1.00 59.38 153 ASP A C 1
ATOM 1160 O O . ASP A 1 153 ? 18.515 -0.690 -53.757 1.00 59.38 153 ASP A O 1
ATOM 1164 N N . VAL A 1 154 ? 16.378 -1.222 -53.284 1.00 58.91 154 VAL A N 1
ATOM 1165 C CA . VAL A 1 154 ? 16.533 -1.137 -51.836 1.00 58.91 154 VAL A CA 1
ATOM 1166 C C . VAL A 1 154 ? 16.956 -2.529 -51.387 1.00 58.91 154 VAL A C 1
ATOM 1168 O O . VAL A 1 154 ? 16.125 -3.406 -51.178 1.00 58.91 154 VAL A O 1
ATOM 1171 N N . SER A 1 155 ? 18.263 -2.775 -51.341 1.00 60.28 155 SER A N 1
ATOM 1172 C CA . SER A 1 155 ? 18.783 -3.943 -50.634 1.00 60.28 155 SER A CA 1
ATOM 1173 C C . SER A 1 155 ? 18.654 -3.658 -49.146 1.00 60.28 155 SER A C 1
ATOM 1175 O O . SER A 1 155 ? 19.258 -2.685 -48.699 1.00 60.28 155 SER A O 1
ATOM 1177 N N . ASP A 1 156 ? 17.887 -4.463 -48.408 1.00 58.47 156 ASP A N 1
ATOM 1178 C CA . ASP A 1 156 ? 17.763 -4.345 -46.952 1.00 58.47 156 ASP A CA 1
ATOM 1179 C C . ASP A 1 156 ? 19.147 -4.485 -46.308 1.00 58.47 156 ASP A C 1
ATOM 1181 O O . ASP A 1 156 ? 19.695 -5.592 -46.271 1.00 58.47 156 ASP A O 1
ATOM 1185 N N . PRO A 1 157 ? 19.770 -3.395 -45.827 1.00 59.28 157 PRO A N 1
ATOM 1186 C CA . PRO A 1 157 ? 20.980 -3.537 -45.049 1.00 59.28 157 PRO A CA 1
ATOM 1187 C C . PRO A 1 157 ? 20.597 -4.049 -43.657 1.00 59.28 157 PRO A C 1
ATOM 1189 O O . PRO A 1 157 ? 19.448 -3.951 -43.223 1.00 59.28 157 PRO A O 1
ATOM 1192 N N . SER A 1 158 ? 21.587 -4.601 -42.960 1.00 60.91 158 SER A N 1
ATOM 1193 C CA . SER A 1 158 ? 21.464 -5.088 -41.586 1.00 60.91 158 SER A CA 1
ATOM 1194 C C . SER A 1 158 ? 20.627 -4.141 -40.721 1.00 60.91 158 SER A C 1
ATOM 1196 O O . SER A 1 158 ? 20.982 -2.969 -40.562 1.00 60.91 158 SER A O 1
ATOM 1198 N N . LEU A 1 159 ? 19.529 -4.659 -40.166 1.00 67.12 159 LEU A N 1
ATOM 1199 C CA . LEU A 1 159 ? 18.782 -3.998 -39.102 1.00 67.12 159 LEU A CA 1
ATOM 1200 C C . LEU A 1 159 ? 19.737 -3.799 -37.927 1.00 67.12 159 LEU A C 1
ATOM 1202 O O . LEU A 1 159 ? 20.192 -4.769 -37.323 1.00 67.12 159 LEU A O 1
ATOM 1206 N N . ASN A 1 160 ? 20.060 -2.542 -37.630 1.00 74.06 160 ASN A N 1
ATOM 1207 C CA . ASN A 1 160 ? 20.714 -2.217 -36.376 1.00 74.06 160 ASN A CA 1
ATOM 1208 C C . ASN A 1 160 ? 19.611 -2.142 -35.327 1.00 74.06 160 ASN A C 1
ATOM 1210 O O . ASN A 1 160 ? 18.800 -1.214 -35.325 1.00 74.06 160 ASN A O 1
ATOM 1214 N N . GLU A 1 161 ? 19.558 -3.180 -34.505 1.00 77.44 161 GLU A N 1
ATOM 1215 C CA . GLU A 1 161 ? 18.647 -3.298 -33.380 1.00 77.44 161 GLU A CA 1
ATOM 1216 C C . GLU A 1 161 ? 19.393 -2.839 -32.128 1.00 77.44 161 GLU A C 1
ATOM 1218 O O . GLU A 1 161 ? 20.388 -3.454 -31.739 1.00 77.44 161 GLU A O 1
ATOM 1223 N N . ASP A 1 162 ? 18.957 -1.724 -31.543 1.00 79.31 162 ASP A N 1
ATOM 1224 C CA . ASP A 1 162 ? 19.458 -1.257 -30.254 1.00 79.31 162 ASP A CA 1
ATOM 1225 C C . ASP A 1 162 ? 18.392 -1.495 -29.188 1.00 79.31 162 ASP A C 1
ATOM 1227 O O . ASP A 1 162 ? 17.266 -0.995 -29.262 1.00 79.31 162 ASP A O 1
ATOM 1231 N N . ILE A 1 163 ? 18.754 -2.302 -28.198 1.00 76.56 163 ILE A N 1
ATOM 1232 C CA . ILE A 1 163 ? 17.860 -2.748 -27.139 1.00 76.56 163 ILE A CA 1
ATOM 1233 C C . ILE A 1 163 ? 18.356 -2.152 -25.834 1.00 76.56 163 ILE A C 1
ATOM 1235 O O . ILE A 1 163 ? 19.472 -2.437 -25.392 1.00 76.56 163 ILE A O 1
ATOM 1239 N N . HIS A 1 164 ? 17.505 -1.372 -25.175 1.00 79.44 164 HIS A N 1
ATOM 1240 C CA . HIS A 1 164 ? 17.840 -0.798 -23.882 1.00 79.44 164 HIS A CA 1
ATOM 1241 C C . HIS A 1 164 ? 16.659 -0.808 -22.911 1.00 79.44 164 HIS A C 1
ATOM 1243 O O . HIS A 1 164 ? 15.513 -0.512 -23.250 1.00 79.44 164 HIS A O 1
ATOM 1249 N N . ASN A 1 165 ? 16.975 -1.107 -21.650 1.00 78.81 165 ASN A N 1
ATOM 1250 C CA . ASN A 1 165 ? 16.024 -1.050 -20.547 1.00 78.81 165 ASN A CA 1
ATOM 1251 C C . ASN A 1 165 ? 16.108 0.324 -19.882 1.00 78.81 165 ASN A C 1
ATOM 1253 O O . ASN A 1 165 ? 17.198 0.822 -19.587 1.00 78.81 165 ASN A O 1
ATOM 1257 N N . THR A 1 166 ? 14.958 0.931 -19.603 1.00 79.25 166 THR A N 1
ATOM 1258 C CA . THR A 1 166 ? 14.872 2.165 -18.814 1.00 79.25 166 THR A CA 1
ATOM 1259 C C . THR A 1 166 ? 13.890 1.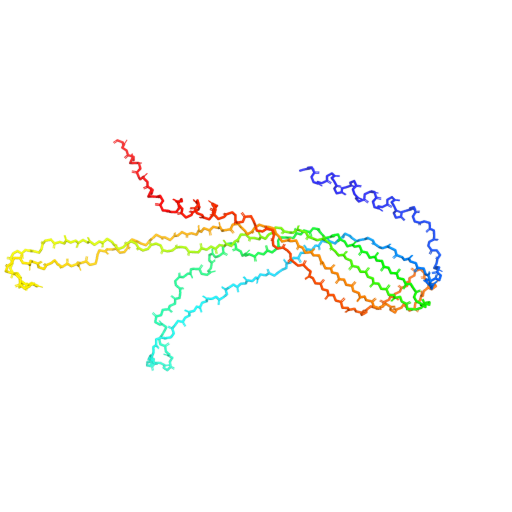986 -17.661 1.00 79.25 166 THR A C 1
ATOM 1261 O O . THR A 1 166 ? 12.976 1.166 -17.705 1.00 79.25 166 THR A O 1
ATOM 1264 N N . PHE A 1 167 ? 14.104 2.748 -16.588 1.00 81.25 167 PHE A N 1
ATOM 1265 C CA . PHE A 1 167 ? 13.266 2.734 -15.394 1.00 81.25 167 PHE A CA 1
ATOM 1266 C C . PHE A 1 167 ? 12.470 4.034 -15.278 1.00 81.25 167 PHE A C 1
ATOM 1268 O O . PHE A 1 167 ? 13.047 5.123 -15.281 1.00 81.25 167 PHE A O 1
ATOM 1275 N N . LEU A 1 168 ? 11.153 3.919 -15.107 1.00 80.62 168 LEU A N 1
ATOM 1276 C CA . LEU A 1 168 ? 10.268 5.030 -14.781 1.00 80.62 168 LEU A CA 1
ATOM 1277 C C . LEU A 1 168 ? 10.043 5.069 -13.259 1.00 80.62 168 LEU A C 1
ATOM 1279 O O . LEU A 1 168 ? 9.464 4.127 -12.706 1.00 80.62 168 LEU A O 1
ATOM 1283 N N . PRO A 1 169 ? 10.485 6.124 -12.552 1.00 80.25 169 PRO A N 1
ATOM 1284 C CA . PRO A 1 169 ? 10.160 6.289 -11.141 1.00 80.25 169 PRO A CA 1
ATOM 1285 C C . PRO A 1 169 ? 8.668 6.605 -10.978 1.00 80.25 169 PRO A C 1
ATOM 1287 O O . PRO A 1 169 ? 8.175 7.590 -11.521 1.00 80.25 169 PRO A O 1
ATOM 1290 N N . VAL A 1 170 ? 7.956 5.778 -10.209 1.00 81.00 170 VAL A N 1
ATOM 1291 C CA . VAL A 1 170 ? 6.499 5.910 -10.004 1.00 81.00 170 VAL A CA 1
ATOM 1292 C C . VAL A 1 170 ? 6.168 6.877 -8.862 1.00 81.00 170 VAL A C 1
ATOM 1294 O O . VAL A 1 170 ? 5.143 7.553 -8.891 1.00 81.00 170 VAL A O 1
ATOM 1297 N N . GLY A 1 171 ? 7.065 6.996 -7.877 1.00 88.44 171 GLY A N 1
ATOM 1298 C CA . GLY A 1 171 ? 6.904 7.882 -6.723 1.00 88.44 171 GLY A CA 1
ATOM 1299 C C . GLY A 1 171 ? 6.515 7.132 -5.451 1.00 88.44 171 GLY A C 1
ATOM 1300 O O . GLY A 1 171 ? 7.058 6.065 -5.151 1.00 88.44 171 GLY A O 1
ATOM 1301 N N . THR A 1 172 ? 5.613 7.720 -4.669 1.00 91.44 172 THR A N 1
ATOM 1302 C CA . THR A 1 172 ? 5.122 7.146 -3.411 1.00 91.44 172 THR A CA 1
ATOM 1303 C C . THR A 1 172 ? 3.618 6.948 -3.459 1.00 91.44 172 THR A C 1
ATOM 1305 O O . THR A 1 172 ? 2.896 7.706 -4.097 1.00 91.44 172 THR A O 1
ATOM 1308 N N . ILE A 1 173 ? 3.146 5.930 -2.753 1.00 91.19 173 ILE A N 1
ATOM 1309 C CA . ILE A 1 173 ? 1.732 5.679 -2.528 1.00 91.19 173 ILE A CA 1
ATOM 1310 C C . ILE A 1 173 ? 1.423 5.945 -1.060 1.00 91.19 173 ILE A C 1
ATOM 1312 O O . ILE A 1 173 ? 2.156 5.497 -0.174 1.00 91.19 173 ILE A O 1
ATOM 1316 N N . THR A 1 174 ? 0.367 6.707 -0.808 1.00 94.50 174 THR A N 1
ATOM 1317 C CA . THR A 1 174 ? -0.133 6.991 0.534 1.00 94.50 174 THR A CA 1
ATOM 1318 C C . THR A 1 174 ? -1.454 6.258 0.723 1.00 94.50 174 THR A C 1
ATOM 1320 O O . THR A 1 174 ? -2.403 6.474 -0.027 1.00 94.50 174 THR A O 1
ATOM 1323 N N . GLU A 1 175 ? -1.525 5.394 1.728 1.00 94.31 175 GLU A N 1
ATOM 1324 C CA . GLU A 1 175 ? -2.698 4.594 2.061 1.00 94.31 175 GLU A CA 1
ATOM 1325 C C . GLU A 1 175 ? -3.231 4.952 3.444 1.00 94.31 175 GLU A C 1
ATOM 1327 O O . GLU A 1 175 ? -2.500 4.980 4.440 1.00 94.31 175 GLU A O 1
ATOM 1332 N N . ILE A 1 176 ? -4.537 5.196 3.495 1.00 96.56 176 ILE A N 1
ATOM 1333 C CA . ILE A 1 176 ? -5.278 5.526 4.707 1.00 96.56 176 ILE A CA 1
ATOM 1334 C C . ILE A 1 176 ? -6.423 4.515 4.837 1.00 96.56 176 ILE A C 1
ATOM 1336 O O . ILE A 1 176 ? -7.522 4.753 4.327 1.00 96.56 176 ILE A O 1
ATOM 1340 N N . PRO A 1 177 ? -6.184 3.341 5.450 1.00 95.94 177 PRO A N 1
ATOM 1341 C CA . PRO A 1 177 ? -7.251 2.394 5.731 1.00 95.94 177 PRO A CA 1
ATOM 1342 C C . PRO A 1 177 ? -8.107 2.898 6.887 1.00 95.94 177 PRO A C 1
ATOM 1344 O O . PRO A 1 177 ? -7.596 3.182 7.966 1.00 95.94 177 PRO A O 1
ATOM 1347 N N . VAL A 1 178 ? -9.414 2.948 6.682 1.00 97.06 178 VAL A N 1
ATOM 1348 C CA . VAL A 1 178 ? -10.418 3.253 7.701 1.00 97.06 178 VAL A CA 1
ATOM 1349 C C . VAL A 1 178 ? -11.278 2.013 7.888 1.00 97.06 178 VAL A C 1
ATOM 1351 O O . VAL A 1 178 ? -11.755 1.442 6.912 1.00 97.06 178 VAL A O 1
ATOM 1354 N N . HIS A 1 179 ? -11.489 1.576 9.123 1.00 97.44 179 HIS A N 1
ATOM 1355 C CA . HIS A 1 179 ? -12.347 0.435 9.423 1.00 97.44 179 HIS A CA 1
ATOM 1356 C C . HIS A 1 179 ? -13.281 0.705 10.592 1.00 97.44 179 HIS A C 1
ATOM 1358 O O . HIS A 1 179 ? -12.950 1.435 11.524 1.00 97.44 179 HIS A O 1
ATOM 1364 N N . LEU A 1 180 ? -14.458 0.091 10.511 1.00 98.12 180 LEU A N 1
ATOM 1365 C CA . LEU A 1 180 ? -15.472 0.080 11.550 1.00 98.12 180 LEU A CA 1
ATOM 1366 C C . LEU A 1 180 ? -15.820 -1.376 11.856 1.00 98.12 180 LEU A C 1
ATOM 1368 O O . LEU A 1 180 ? -16.237 -2.116 10.961 1.00 98.12 180 LEU A O 1
ATOM 1372 N N . SER A 1 181 ? -15.654 -1.789 13.106 1.00 98.12 181 SER A N 1
ATOM 1373 C CA . SER A 1 181 ? -15.870 -3.161 13.551 1.00 98.12 181 SER A CA 1
ATOM 1374 C C . SER A 1 181 ? -16.728 -3.224 14.817 1.00 98.12 181 SER A C 1
ATOM 1376 O O . SER A 1 181 ? -16.748 -2.319 15.651 1.00 98.12 181 SER A O 1
ATOM 1378 N N . GLY A 1 182 ? -17.494 -4.304 14.941 1.00 98.12 182 GLY A N 1
ATOM 1379 C CA . GLY A 1 182 ? -18.121 -4.725 16.187 1.00 98.12 182 GLY A CA 1
ATOM 1380 C C . GLY A 1 182 ? -17.265 -5.805 16.834 1.00 98.12 182 GLY A C 1
ATOM 1381 O O . GLY A 1 182 ? -16.879 -6.765 16.170 1.00 98.12 182 GLY A O 1
ATOM 1382 N N . LEU A 1 183 ? -16.983 -5.654 18.123 1.00 97.44 183 LEU A N 1
ATOM 1383 C CA . LEU A 1 183 ? -16.144 -6.554 18.907 1.00 97.44 183 LEU A CA 1
ATOM 1384 C C . LEU A 1 183 ? -16.988 -7.272 19.961 1.00 97.44 183 LEU A C 1
ATOM 1386 O O . LEU A 1 183 ? -17.671 -6.622 20.754 1.00 97.44 183 LEU A O 1
ATOM 1390 N N . VAL A 1 184 ? -16.902 -8.601 20.008 1.00 97.06 184 VAL A N 1
ATOM 1391 C CA . VAL A 1 184 ? -17.485 -9.440 21.061 1.00 97.06 184 VAL A CA 1
ATOM 1392 C C . VAL A 1 184 ? -16.369 -9.968 21.959 1.00 97.06 184 VAL A C 1
ATOM 1394 O O . VAL A 1 184 ? -15.460 -10.651 21.493 1.00 97.06 184 VAL A O 1
ATOM 1397 N N . ARG A 1 185 ? -16.443 -9.654 23.251 1.00 94.50 185 ARG A N 1
ATOM 1398 C CA . ARG A 1 185 ? -15.447 -9.966 24.287 1.00 94.50 185 ARG A CA 1
ATOM 1399 C C . ARG A 1 185 ? -15.935 -11.134 25.138 1.00 94.50 185 ARG A C 1
ATOM 1401 O O . ARG A 1 185 ? -17.076 -11.121 25.603 1.00 94.50 185 ARG A O 1
ATOM 1408 N N . PHE A 1 186 ? -15.088 -12.135 25.373 1.00 94.06 186 PHE A N 1
ATOM 1409 C CA . PHE A 1 186 ? -15.499 -13.351 26.088 1.00 94.06 186 PHE A CA 1
ATOM 1410 C C . PHE A 1 186 ? -15.302 -13.265 27.606 1.00 94.06 186 PHE A C 1
ATOM 1412 O O . PHE A 1 186 ? -16.006 -13.961 28.342 1.00 94.06 186 PHE A O 1
ATOM 1419 N N . ARG A 1 187 ? -14.360 -12.447 28.105 1.00 91.00 187 ARG A N 1
ATOM 1420 C CA . ARG A 1 187 ? -14.061 -12.326 29.545 1.00 91.00 187 ARG A CA 1
ATOM 1421 C C . ARG A 1 187 ? -13.612 -10.906 29.922 1.00 91.00 187 ARG A C 1
ATOM 1423 O O . ARG A 1 187 ? -12.487 -10.725 30.378 1.00 91.00 187 ARG A O 1
ATOM 1430 N N . PRO A 1 188 ? -14.517 -9.920 29.870 1.00 83.44 188 PRO A N 1
ATOM 1431 C CA . PRO A 1 188 ? -14.186 -8.509 30.099 1.00 83.44 188 PRO A CA 1
ATOM 1432 C C . PRO A 1 188 ? -13.705 -8.173 31.522 1.00 83.44 188 PRO A C 1
ATOM 1434 O O . PRO A 1 188 ? -13.168 -7.098 31.745 1.00 83.44 188 PRO A O 1
ATOM 1437 N N . GLU A 1 189 ? -13.878 -9.082 32.487 1.00 85.19 189 GLU A N 1
ATOM 1438 C CA . GLU A 1 189 ? -13.354 -8.955 33.860 1.00 85.19 189 GLU A CA 1
ATOM 1439 C C . GLU A 1 189 ? -12.007 -9.668 34.068 1.00 85.19 189 GLU A C 1
ATOM 1441 O O . GLU A 1 189 ? -11.457 -9.664 35.170 1.00 85.19 189 GLU A O 1
ATOM 1446 N N . SER A 1 190 ? -11.467 -10.320 33.041 1.00 86.25 190 SER A N 1
ATOM 1447 C CA . SER A 1 190 ? -10.166 -10.970 33.126 1.00 86.25 190 SER A CA 1
ATOM 1448 C C . SER A 1 190 ? -9.079 -10.051 32.563 1.00 86.25 190 SER A C 1
ATOM 1450 O O . SER A 1 190 ? -9.312 -9.390 31.555 1.00 86.25 190 SER A O 1
ATOM 1452 N N . PRO A 1 191 ? -7.864 -10.042 33.145 1.00 82.81 191 PRO A N 1
ATOM 1453 C CA . PRO A 1 191 ? -6.701 -9.409 32.518 1.00 82.81 191 PRO A CA 1
ATOM 1454 C C . PRO A 1 191 ? -6.398 -9.982 31.126 1.00 82.81 191 PRO A C 1
ATOM 1456 O O . PRO A 1 191 ? -5.824 -9.300 30.283 1.00 82.81 191 PRO A O 1
ATOM 1459 N N . PHE A 1 192 ? -6.786 -11.240 30.890 1.00 86.69 192 PHE A N 1
ATOM 1460 C CA . PHE A 1 192 ? -6.777 -11.861 29.576 1.00 86.69 192 PHE A CA 1
ATOM 1461 C C . PHE A 1 192 ? -8.191 -11.834 29.000 1.00 86.69 192 PHE A C 1
ATOM 1463 O O . PHE A 1 192 ? -9.016 -12.698 29.309 1.00 86.69 192 PHE A O 1
ATOM 1470 N N . ASP A 1 193 ? -8.461 -10.835 28.167 1.00 87.88 193 ASP A N 1
ATOM 1471 C CA . ASP A 1 193 ? -9.773 -10.625 27.567 1.00 87.88 193 ASP A CA 1
ATOM 1472 C C . ASP A 1 193 ? -9.740 -10.877 26.055 1.00 87.88 193 ASP A C 1
ATOM 1474 O O . ASP A 1 193 ? -9.544 -9.948 25.264 1.00 87.88 193 ASP A O 1
ATOM 1478 N N . PRO A 1 194 ? -9.877 -12.144 25.628 1.00 92.75 194 PRO A N 1
ATOM 1479 C CA . PRO A 1 194 ? -9.949 -12.457 24.217 1.00 92.75 194 PRO A CA 1
ATOM 1480 C C . PRO A 1 194 ? -11.245 -11.894 23.629 1.00 92.75 194 PRO A C 1
ATOM 1482 O O . PRO A 1 194 ? -12.318 -11.965 24.240 1.00 92.75 194 PRO A O 1
ATOM 1485 N N . TYR A 1 195 ? -11.144 -11.393 22.404 1.00 95.19 195 TYR A N 1
ATOM 1486 C CA . TYR A 1 195 ? -12.270 -10.867 21.649 1.00 95.19 195 TYR A CA 1
ATOM 1487 C C . TYR A 1 195 ? -12.245 -11.376 20.209 1.00 95.19 195 TYR A C 1
ATOM 1489 O O . TYR A 1 195 ? -11.201 -11.756 19.680 1.00 95.19 195 TYR A O 1
ATOM 1497 N N . ILE A 1 196 ? -13.416 -11.381 19.581 1.00 97.50 196 ILE A N 1
ATOM 1498 C CA . ILE A 1 196 ? -13.581 -11.583 18.145 1.00 97.50 196 ILE A CA 1
ATOM 1499 C C . ILE A 1 196 ? -14.250 -10.346 17.558 1.00 97.50 196 ILE A C 1
ATOM 1501 O O . ILE A 1 196 ? -15.198 -9.817 18.136 1.00 97.50 196 ILE A O 1
ATOM 1505 N N . GLY A 1 197 ? -13.730 -9.866 16.433 1.00 96.38 197 GLY A N 1
ATOM 1506 C CA . GLY A 1 197 ? -14.246 -8.695 15.740 1.00 96.38 197 GLY A CA 1
ATOM 1507 C C . GLY A 1 197 ? -14.737 -9.038 14.342 1.00 96.38 197 GLY A C 1
ATOM 1508 O O . GLY A 1 197 ? -14.126 -9.854 13.654 1.00 96.38 197 GLY A O 1
ATOM 1509 N N . LEU A 1 198 ? -15.816 -8.390 13.915 1.00 98.38 198 LEU A N 1
ATOM 1510 C CA . LEU A 1 198 ? -16.248 -8.362 12.519 1.00 98.38 198 LEU A CA 1
ATOM 1511 C C . LEU A 1 198 ? -16.474 -6.910 12.114 1.00 98.38 198 LEU A C 1
ATOM 1513 O O . LEU A 1 198 ? -17.097 -6.152 12.856 1.00 98.38 198 LEU A O 1
ATOM 1517 N N . GLY A 1 199 ? -15.992 -6.519 10.941 1.00 96.69 199 GLY A N 1
ATOM 1518 C CA . GLY A 1 199 ? -16.107 -5.144 10.485 1.00 96.69 199 GLY A CA 1
ATOM 1519 C C . GLY A 1 199 ? -16.050 -4.995 8.980 1.00 96.69 199 GLY A C 1
ATOM 1520 O O . GLY A 1 199 ? -15.807 -5.948 8.243 1.00 96.69 199 GLY A O 1
ATOM 1521 N N . VAL A 1 200 ? -16.272 -3.761 8.553 1.00 98.00 200 VAL A N 1
ATOM 1522 C CA . VAL A 1 200 ? -16.088 -3.315 7.176 1.00 98.00 200 VAL A CA 1
ATOM 1523 C C . VAL A 1 200 ? -14.982 -2.272 7.151 1.00 98.00 200 VAL A C 1
ATOM 1525 O O . VAL A 1 200 ? -14.831 -1.481 8.084 1.00 98.00 200 VAL A O 1
ATOM 1528 N N . GLY A 1 201 ? -14.192 -2.289 6.086 1.00 96.75 201 GLY A N 1
ATOM 1529 C CA . GLY A 1 201 ? -13.086 -1.365 5.895 1.00 96.75 201 GLY A CA 1
ATOM 1530 C C . GLY A 1 201 ? -13.115 -0.749 4.510 1.00 96.75 201 GLY A C 1
ATOM 1531 O O . GLY A 1 201 ? -13.582 -1.364 3.553 1.00 96.75 201 GLY A O 1
ATOM 1532 N N . TYR A 1 202 ? -12.597 0.467 4.422 1.00 96.88 202 TYR A N 1
ATOM 1533 C CA . TYR A 1 202 ? -12.332 1.178 3.186 1.00 96.88 202 TYR A CA 1
ATOM 1534 C C . TYR A 1 202 ? -10.874 1.628 3.186 1.00 96.88 202 TYR A C 1
ATOM 1536 O O . TYR A 1 202 ? -10.392 2.173 4.177 1.00 96.88 202 TYR A O 1
ATOM 1544 N N . ILE A 1 203 ? -10.165 1.397 2.085 1.00 95.81 203 ILE A N 1
ATOM 1545 C CA . ILE A 1 203 ? -8.775 1.824 1.928 1.00 95.81 203 ILE A CA 1
ATOM 1546 C C . ILE A 1 203 ? -8.762 2.986 0.951 1.00 95.81 203 ILE A C 1
ATOM 1548 O O . ILE A 1 203 ? -9.137 2.828 -0.209 1.00 95.81 203 ILE A O 1
ATOM 1552 N N . GLN A 1 204 ? -8.352 4.159 1.431 1.00 95.12 204 GLN A N 1
ATOM 1553 C CA . GLN A 1 204 ? -8.144 5.309 0.569 1.00 95.12 204 GLN A CA 1
ATOM 1554 C C . GLN A 1 204 ? -6.686 5.359 0.129 1.00 95.12 204 GLN A C 1
ATOM 1556 O O . GLN A 1 204 ? -5.789 5.533 0.953 1.00 95.12 204 GLN A O 1
ATOM 1561 N N . THR A 1 205 ? -6.470 5.246 -1.175 1.00 92.75 205 THR A N 1
ATOM 1562 C CA . THR A 1 205 ? -5.141 5.221 -1.779 1.00 92.75 205 THR A CA 1
ATOM 1563 C C . THR A 1 205 ? -4.929 6.488 -2.599 1.00 92.75 205 THR A C 1
ATOM 1565 O O . THR A 1 205 ? -5.696 6.773 -3.517 1.00 92.75 205 THR A O 1
ATOM 1568 N N . HIS A 1 206 ? -3.886 7.248 -2.272 1.00 91.31 206 HIS A N 1
ATOM 1569 C CA . HIS A 1 206 ? -3.464 8.433 -3.011 1.00 91.31 206 HIS A CA 1
ATOM 1570 C C . HIS A 1 206 ? -2.095 8.179 -3.649 1.00 91.31 206 HIS A C 1
ATOM 1572 O O . HIS A 1 206 ? -1.117 7.960 -2.927 1.00 91.31 206 HIS A O 1
ATOM 1578 N N . PRO A 1 207 ? -2.000 8.191 -4.986 1.00 84.69 207 PRO A N 1
ATOM 1579 C CA . PRO A 1 207 ? -0.716 8.180 -5.661 1.00 84.69 207 PRO A CA 1
ATOM 1580 C C . PRO A 1 207 ? -0.103 9.584 -5.613 1.00 84.69 207 PRO A C 1
ATOM 1582 O O . PRO A 1 207 ? -0.616 10.520 -6.224 1.00 84.69 207 PRO A O 1
ATOM 1585 N N . ASP A 1 208 ? 1.032 9.722 -4.933 1.00 81.00 208 ASP A N 1
ATOM 1586 C CA . ASP A 1 208 ? 1.877 10.909 -5.024 1.00 81.00 208 ASP A CA 1
ATOM 1587 C C . ASP A 1 208 ? 2.823 10.702 -6.217 1.00 81.00 208 ASP A C 1
ATOM 1589 O O . ASP A 1 208 ? 4.002 10.353 -6.077 1.00 81.00 208 ASP A O 1
ATOM 1593 N N . ALA A 1 209 ? 2.270 10.821 -7.426 1.00 64.62 209 ALA A N 1
ATOM 1594 C CA . ALA A 1 209 ? 3.047 10.697 -8.649 1.00 64.62 209 ALA A CA 1
ATOM 1595 C C . ALA A 1 209 ? 3.976 11.913 -8.784 1.00 64.62 209 ALA A C 1
ATOM 1597 O O . ALA A 1 209 ? 3.534 13.037 -9.008 1.00 64.62 209 ALA A O 1
ATOM 1598 N N . LEU A 1 210 ? 5.285 11.676 -8.692 1.00 58.91 210 LEU A N 1
ATOM 1599 C CA . LEU A 1 210 ? 6.328 12.647 -9.050 1.00 58.91 210 LEU A CA 1
ATOM 1600 C C . LEU A 1 210 ? 6.676 12.589 -10.545 1.00 58.91 210 LEU A C 1
ATOM 1602 O O . LEU A 1 210 ? 7.747 13.039 -10.957 1.00 58.91 210 LEU A O 1
ATOM 1606 N N . VAL A 1 211 ? 5.781 12.043 -11.371 1.00 57.91 211 VAL A N 1
ATOM 1607 C CA . VAL A 1 211 ? 5.928 12.067 -12.825 1.00 57.91 211 VAL A CA 1
ATOM 1608 C C . VAL A 1 211 ? 5.561 13.470 -13.310 1.00 57.91 211 VAL A C 1
ATOM 1610 O O . VAL A 1 211 ? 4.509 13.707 -13.890 1.00 57.91 211 VAL A O 1
ATOM 1613 N N . ASP A 1 212 ? 6.439 14.430 -13.021 1.00 64.12 212 ASP A N 1
ATOM 1614 C CA . ASP A 1 212 ? 6.510 15.678 -13.771 1.00 64.12 212 ASP A CA 1
ATOM 1615 C C . ASP A 1 212 ? 6.691 15.274 -15.239 1.00 64.12 212 ASP A C 1
ATOM 1617 O O . ASP A 1 212 ? 7.657 14.576 -15.562 1.00 64.12 212 ASP A O 1
ATOM 1621 N N . GLU A 1 213 ? 5.770 15.656 -16.125 1.00 67.75 213 GLU A N 1
ATOM 1622 C CA . GLU A 1 213 ? 5.840 15.350 -17.563 1.00 67.75 213 GLU A CA 1
ATOM 1623 C C . GLU A 1 213 ? 7.212 15.722 -18.141 1.00 67.75 213 GLU A C 1
ATOM 1625 O O . GLU A 1 213 ? 7.755 15.026 -18.997 1.00 67.75 213 GLU A O 1
ATOM 1630 N N . ARG A 1 214 ? 7.857 16.754 -17.580 1.00 69.12 214 ARG A N 1
ATOM 1631 C CA . ARG A 1 214 ? 9.211 17.180 -17.957 1.00 69.12 214 ARG A CA 1
ATOM 1632 C C . ARG A 1 214 ? 10.293 16.158 -17.627 1.00 69.12 214 ARG A C 1
ATOM 1634 O O . ARG A 1 214 ? 11.378 16.231 -18.197 1.00 69.12 214 ARG A O 1
ATOM 1641 N N . SER A 1 215 ? 10.065 15.269 -16.669 1.00 68.00 215 SER A N 1
ATOM 1642 C CA . SER A 1 215 ? 10.979 14.174 -16.330 1.00 68.00 215 SER A CA 1
ATOM 1643 C C . SER A 1 215 ? 10.858 13.039 -17.340 1.00 68.00 215 SER A C 1
ATOM 1645 O O . SER A 1 215 ? 11.881 12.509 -17.766 1.00 68.00 215 SER A O 1
ATOM 1647 N N . VAL A 1 216 ? 9.635 12.736 -17.792 1.00 68.62 216 VAL A N 1
ATOM 1648 C CA . VAL A 1 216 ? 9.392 11.785 -18.890 1.00 68.62 216 VAL A CA 1
ATOM 1649 C C . VAL A 1 216 ? 9.982 12.326 -20.184 1.00 68.62 216 VAL A C 1
ATOM 1651 O O . VAL A 1 216 ? 10.746 11.637 -20.851 1.00 68.62 216 VAL A O 1
ATOM 1654 N N . GLN A 1 217 ? 9.720 13.594 -20.490 1.00 76.31 217 GLN A N 1
ATOM 1655 C CA . GLN A 1 217 ? 10.227 14.238 -21.694 1.00 76.31 217 GLN A CA 1
ATOM 1656 C C . GLN A 1 217 ? 11.757 14.338 -21.687 1.00 76.31 217 GLN A C 1
ATOM 1658 O O . GLN A 1 217 ? 12.385 14.041 -22.694 1.00 76.31 217 GLN A O 1
ATOM 1663 N N . ARG A 1 218 ? 12.386 14.620 -20.536 1.00 76.50 218 ARG A N 1
ATOM 1664 C CA . ARG A 1 218 ? 13.853 14.566 -20.397 1.00 76.50 218 ARG A CA 1
ATOM 1665 C C . ARG A 1 218 ? 14.428 13.154 -20.512 1.00 76.50 218 ARG A C 1
ATOM 1667 O O . ARG A 1 218 ? 15.555 13.011 -20.981 1.00 76.50 218 ARG A O 1
ATOM 1674 N N . ALA A 1 219 ? 13.712 12.125 -20.057 1.00 68.44 219 ALA A N 1
ATOM 1675 C CA . ALA A 1 219 ? 14.138 10.736 -20.233 1.00 68.44 219 ALA A CA 1
ATOM 1676 C C . ALA A 1 219 ? 14.067 10.325 -21.714 1.00 68.44 219 ALA A C 1
ATOM 1678 O O . ALA A 1 219 ? 15.035 9.771 -22.230 1.00 68.44 219 ALA A O 1
ATOM 1679 N N . LEU A 1 220 ? 12.987 10.698 -22.409 1.00 73.94 220 LEU A N 1
ATOM 1680 C CA . LEU A 1 220 ? 12.828 10.497 -23.852 1.00 73.94 220 LEU A CA 1
ATOM 1681 C C . LEU A 1 220 ? 13.889 11.265 -24.657 1.00 73.94 220 LEU A C 1
ATOM 1683 O O . LEU A 1 220 ? 14.550 10.693 -25.516 1.00 73.94 220 LEU A O 1
ATOM 1687 N N . GLU A 1 221 ? 14.142 12.534 -24.330 1.00 80.38 221 GLU A N 1
ATOM 1688 C CA . GLU A 1 221 ? 15.184 13.338 -24.987 1.00 80.38 221 GLU A CA 1
ATOM 1689 C C . GLU A 1 221 ? 16.598 12.780 -24.774 1.00 80.38 221 GLU A C 1
ATOM 1691 O O . GLU A 1 221 ? 17.462 12.943 -25.634 1.00 80.38 221 GLU A O 1
ATOM 1696 N N . ARG A 1 222 ? 16.862 12.128 -23.633 1.00 74.06 222 ARG A N 1
ATOM 1697 C CA . ARG A 1 222 ? 18.145 11.452 -23.394 1.00 74.06 222 ARG A CA 1
ATOM 1698 C C . ARG A 1 222 ? 18.284 10.161 -24.189 1.00 74.06 222 ARG A C 1
ATOM 1700 O O . ARG A 1 222 ? 19.394 9.891 -24.631 1.00 74.06 222 ARG A O 1
ATOM 1707 N N . SER A 1 223 ? 17.203 9.404 -24.369 1.00 69.56 223 SER A N 1
ATOM 1708 C CA . SER A 1 223 ? 17.191 8.209 -25.226 1.00 69.56 223 SER A CA 1
ATOM 1709 C C . SER A 1 223 ? 17.467 8.578 -26.690 1.00 69.56 223 SER A C 1
ATOM 1711 O O . SER A 1 223 ? 18.249 7.911 -27.355 1.00 69.56 223 SER A O 1
ATOM 1713 N N . HIS A 1 224 ? 16.943 9.709 -27.171 1.00 70.50 224 HIS A N 1
ATOM 1714 C CA . HIS A 1 224 ? 17.149 10.154 -28.553 1.00 70.50 224 HIS A CA 1
ATOM 1715 C C . HIS A 1 224 ? 18.434 10.945 -28.822 1.00 70.50 224 HIS A C 1
ATOM 1717 O O . HIS A 1 224 ? 18.642 11.377 -29.959 1.00 70.50 224 HIS A O 1
ATOM 1723 N N . ARG A 1 225 ? 19.320 11.162 -27.838 1.00 72.50 225 ARG A N 1
ATOM 1724 C CA . ARG A 1 225 ? 20.627 11.748 -28.162 1.00 72.50 225 ARG A CA 1
ATOM 1725 C C . ARG A 1 225 ? 21.500 10.681 -28.822 1.00 72.50 225 ARG A C 1
ATOM 1727 O O . ARG A 1 225 ? 21.847 9.719 -28.137 1.00 72.50 225 ARG A O 1
ATOM 1734 N N . PRO A 1 226 ? 21.903 10.857 -30.096 1.00 63.84 226 PRO A N 1
ATOM 1735 C CA . PRO A 1 226 ? 22.870 9.962 -30.710 1.00 63.84 226 PRO A CA 1
ATOM 1736 C C . PRO A 1 226 ? 24.118 9.949 -29.830 1.00 63.84 226 PRO A C 1
ATOM 1738 O O . PRO A 1 226 ? 24.616 11.006 -29.431 1.00 63.84 226 PRO A O 1
ATOM 1741 N N . GLN A 1 227 ? 24.584 8.755 -29.461 1.00 60.12 227 GLN A N 1
ATOM 1742 C CA . GLN A 1 227 ? 25.876 8.628 -28.807 1.00 60.12 227 GLN A CA 1
ATOM 1743 C C . GLN A 1 227 ? 26.922 9.105 -29.808 1.00 60.12 227 GLN A C 1
ATOM 1745 O O . GLN A 1 227 ? 27.282 8.387 -30.740 1.00 60.12 227 GLN A O 1
ATOM 1750 N N . ASP A 1 228 ? 27.378 10.342 -29.635 1.00 59.72 228 ASP A N 1
ATOM 1751 C CA . ASP A 1 228 ? 28.517 10.861 -30.368 1.00 59.72 228 ASP A CA 1
ATOM 1752 C C . ASP A 1 228 ? 29.710 9.972 -30.012 1.00 59.72 228 ASP A C 1
ATOM 1754 O O . ASP A 1 228 ? 30.325 10.104 -28.950 1.00 59.72 228 ASP A O 1
ATOM 1758 N N . HIS A 1 229 ? 30.003 9.015 -30.894 1.00 55.16 229 HIS A N 1
ATOM 1759 C CA . HIS A 1 229 ? 31.211 8.211 -30.867 1.00 55.16 229 HIS A CA 1
ATOM 1760 C C . HIS A 1 229 ? 32.398 9.150 -31.077 1.00 55.16 229 HIS A C 1
ATOM 1762 O O . HIS A 1 229 ? 32.924 9.308 -32.181 1.00 55.16 229 HIS A O 1
ATOM 1768 N N . HIS A 1 230 ? 32.826 9.807 -30.002 1.00 55.75 230 HIS A N 1
ATOM 1769 C CA . HIS A 1 230 ? 34.084 10.521 -29.981 1.00 55.75 230 HIS A CA 1
ATOM 1770 C C . HIS A 1 230 ? 35.199 9.487 -30.094 1.00 55.75 230 HIS A C 1
ATOM 1772 O O . HIS A 1 230 ? 35.557 8.793 -29.143 1.00 55.75 230 HIS A O 1
ATOM 1778 N N . GLY A 1 231 ? 35.680 9.364 -31.329 1.00 51.66 231 GLY A N 1
ATOM 1779 C CA . GLY A 1 231 ? 36.723 8.451 -31.734 1.00 51.66 231 GLY A CA 1
ATOM 1780 C C . GLY A 1 231 ? 37.958 8.553 -30.850 1.00 51.66 231 GLY A C 1
ATOM 1781 O O . GLY A 1 231 ? 38.536 9.623 -30.655 1.00 51.66 231 GLY A O 1
ATOM 1782 N N . LEU A 1 232 ? 38.393 7.383 -30.396 1.00 55.06 232 LEU A N 1
ATOM 1783 C CA . LEU A 1 232 ? 39.778 7.105 -30.060 1.00 55.06 232 LEU A CA 1
ATOM 1784 C C . LEU A 1 232 ? 40.618 7.333 -31.324 1.00 55.06 232 LEU A C 1
ATOM 1786 O O . LEU A 1 232 ? 40.716 6.461 -32.184 1.00 55.06 232 LEU A O 1
ATOM 1790 N N . ARG A 1 233 ? 41.196 8.527 -31.458 1.00 53.31 233 ARG A N 1
ATOM 1791 C CA . ARG A 1 233 ? 42.375 8.734 -32.301 1.00 53.31 233 ARG A CA 1
ATOM 1792 C C . ARG A 1 233 ? 43.605 8.491 -31.434 1.00 53.31 233 ARG A C 1
ATOM 1794 O O . ARG A 1 233 ? 43.942 9.334 -30.605 1.00 53.31 233 ARG A O 1
ATOM 1801 N N . GLY A 1 234 ? 44.200 7.313 -31.603 1.00 60.81 234 GLY A N 1
ATOM 1802 C CA . GLY A 1 234 ? 45.628 7.092 -31.369 1.00 60.81 234 GLY A CA 1
ATOM 1803 C C . GLY A 1 234 ? 46.433 7.503 -32.593 1.00 60.81 234 GLY A C 1
ATOM 1804 O O . GLY A 1 234 ? 45.834 7.543 -33.694 1.00 60.81 234 GLY A O 1
#

Secondary structure (DSSP, 8-state):
-HHHHHHHHHHHHHHHHHHHS--------BT-EEEEEEEEEE-------------EEEEEE-TTSSEEEEE-----GGG------BPPEEEEEEEEEEESSSSEEEEEEEEEEEEEBPPEEEEEEEEE---EEE---S-SPP-SSSTT-PPPEEE----EEEEEEEEE---EEEEEEEEEEEEEES-TTSSS--EEEEEEEEEEEEEE----HHHHHHHHHHHTS---------

pLDDT: mean 75.72, std 15.51, range [48.34, 98.38]

Foldseek 3Di:
DVVVVVVVVVVVVVVVVVVPPDPPQLDQQAFHKDKDKDKDKDDDPDFPQPPPQPQDFDPDQDPVRHGDRPDTPPPPSVPCPWTFDFHIDIKMKMKMWHHNGSFKIKMKMKMKDKTFTIWDKDKDKDWDWDFDFDDDPPDDDAPDPDPPRDDTDRDGDDTPIDIDIDTHGFTMKMKMKIKIKMKGWDCSSDPDIDIDIDIDMDIDIDRPGPPPVVVVVVVVVVVPDPPPCPDDDD

Radius of gyration: 32.88 Å; Cα contacts (8 Å, |Δi|>4): 396; chains: 1; bounding box: 68×49×107 Å

Mean predicted aligned error: 14.74 Å